Protein AF-A0A6J4UBL8-F1 (afdb_monomer_lite)

Radius of gyration: 23.87 Å; chains: 1; bounding box: 77×60×51 Å

pLDDT: mean 87.01, std 15.1, range [34.09, 98.81]

Structure (mmCIF, N/CA/C/O backbone):
data_AF-A0A6J4UBL8-F1
#
_entry.id   AF-A0A6J4UBL8-F1
#
loop_
_atom_site.group_PDB
_atom_site.id
_atom_site.type_symbol
_atom_site.label_atom_id
_atom_site.label_alt_id
_atom_site.label_comp_id
_atom_site.label_asym_id
_atom_site.label_entity_id
_atom_site.label_seq_id
_atom_site.pdbx_PDB_ins_code
_atom_site.Cartn_x
_atom_site.Cartn_y
_atom_site.Cartn_z
_atom_site.occupancy
_atom_site.B_iso_or_equiv
_atom_site.auth_seq_id
_atom_site.auth_comp_id
_atom_site.auth_asym_id
_atom_site.auth_atom_id
_atom_site.pdbx_PDB_model_num
ATOM 1 N N . GLU A 1 1 ? -28.904 -8.784 8.356 1.00 83.81 1 GLU A N 1
ATOM 2 C CA . GLU A 1 1 ? -29.432 -9.622 7.266 1.00 83.81 1 GLU A CA 1
ATOM 3 C C . GLU A 1 1 ? -28.315 -9.991 6.304 1.00 83.81 1 GLU A C 1
ATOM 5 O O . GLU A 1 1 ? -27.417 -9.179 6.103 1.00 83.81 1 GLU A O 1
ATOM 10 N N . ILE A 1 2 ? -28.336 -11.208 5.768 1.00 88.50 2 ILE A N 1
ATOM 11 C CA . ILE A 1 2 ? -27.451 -11.651 4.681 1.00 88.50 2 ILE A CA 1
ATOM 12 C C . ILE A 1 2 ? -28.348 -11.929 3.475 1.00 88.50 2 ILE A C 1
ATOM 14 O O . ILE A 1 2 ? -29.378 -12.565 3.640 1.00 88.50 2 ILE A O 1
ATOM 18 N N . VAL A 1 3 ? -27.981 -11.473 2.281 1.00 88.94 3 VAL A N 1
ATOM 19 C CA . VAL A 1 3 ? -28.634 -11.899 1.035 1.00 88.94 3 VAL A CA 1
ATOM 20 C C . VAL A 1 3 ? -27.604 -12.713 0.266 1.00 88.94 3 VAL A C 1
ATOM 22 O O . VAL A 1 3 ? -26.527 -12.200 -0.036 1.00 88.94 3 VAL A O 1
ATOM 25 N N . LEU A 1 4 ? -27.892 -13.992 0.041 1.00 88.56 4 LEU A N 1
ATOM 26 C CA . LEU A 1 4 ? -26.975 -14.933 -0.590 1.00 88.56 4 LEU A CA 1
ATOM 27 C C . LEU A 1 4 ? -27.430 -15.179 -2.025 1.00 88.56 4 LEU A C 1
ATOM 29 O O . LEU A 1 4 ? -28.505 -15.736 -2.233 1.00 88.56 4 LEU A O 1
ATOM 33 N N . LEU A 1 5 ? -26.611 -14.765 -2.991 1.00 86.19 5 LEU A N 1
ATOM 34 C CA . LEU A 1 5 ? -26.835 -15.115 -4.390 1.00 86.19 5 LEU A CA 1
ATOM 35 C C . LEU A 1 5 ? -26.547 -16.596 -4.612 1.00 86.19 5 LEU A C 1
ATOM 37 O O . LEU A 1 5 ? -25.693 -17.170 -3.929 1.00 86.19 5 LEU A O 1
ATOM 41 N N . ASP A 1 6 ? -27.217 -17.171 -5.604 1.00 79.00 6 ASP A N 1
ATOM 42 C CA . ASP A 1 6 ? -26.878 -18.503 -6.067 1.00 79.00 6 ASP A CA 1
ATOM 43 C C . ASP A 1 6 ? -25.414 -18.607 -6.500 1.00 79.00 6 ASP A C 1
ATOM 45 O O . ASP A 1 6 ? -24.819 -17.654 -7.010 1.00 79.00 6 ASP A O 1
ATOM 49 N N . ILE A 1 7 ? -24.832 -19.777 -6.249 1.00 71.00 7 ILE A N 1
ATOM 50 C CA . ILE A 1 7 ? -23.513 -20.162 -6.750 1.00 71.00 7 ILE A CA 1
ATOM 51 C C . ILE A 1 7 ? -23.728 -20.628 -8.195 1.00 71.00 7 ILE A C 1
ATOM 53 O O . ILE A 1 7 ? -24.663 -21.385 -8.448 1.00 71.00 7 ILE A O 1
ATOM 57 N N . TYR A 1 8 ? -22.906 -20.160 -9.138 1.00 64.44 8 TYR A N 1
ATOM 58 C CA . TYR A 1 8 ? -23.053 -20.413 -10.584 1.00 64.44 8 TYR A CA 1
ATOM 59 C C . TYR A 1 8 ? -24.325 -19.848 -11.267 1.00 64.44 8 TYR A C 1
ATOM 61 O O . TYR A 1 8 ? -24.887 -20.502 -12.152 1.00 64.44 8 TYR A O 1
ATOM 69 N N . PRO A 1 9 ? -24.791 -18.620 -10.963 1.00 51.62 9 PRO A N 1
ATOM 70 C CA . PRO A 1 9 ? -26.067 -18.105 -11.478 1.00 51.62 9 PRO A CA 1
ATOM 71 C C . PRO A 1 9 ? -26.067 -17.879 -13.005 1.00 51.62 9 PRO A C 1
ATOM 73 O O . PRO A 1 9 ? -27.120 -17.674 -13.606 1.00 51.62 9 PRO A O 1
ATOM 76 N N . SER A 1 10 ? -24.894 -17.944 -13.641 1.00 48.78 10 SER A N 1
ATOM 77 C CA . SER A 1 10 ? -24.683 -17.762 -15.082 1.00 48.78 10 SER A CA 1
ATOM 78 C C . SER A 1 10 ? -24.592 -19.077 -15.877 1.00 48.78 10 SER A C 1
ATOM 80 O O . SER A 1 10 ? -24.217 -19.050 -17.048 1.00 48.78 10 SER A O 1
ATOM 82 N N . GLY A 1 11 ? -24.940 -20.225 -15.276 1.00 51.88 11 GLY A N 1
ATOM 83 C CA . GLY A 1 11 ? -25.004 -21.519 -15.974 1.00 51.88 11 GLY A CA 1
ATOM 84 C C . GLY A 1 11 ? -23.678 -22.281 -16.053 1.00 51.88 11 GLY A C 1
ATOM 85 O O . GLY A 1 11 ? -23.488 -23.111 -16.942 1.00 51.88 11 GLY A O 1
ATOM 86 N N . GLU A 1 12 ? -22.749 -21.999 -15.143 1.00 61.75 12 GLU A N 1
ATOM 87 C CA . GLU A 1 12 ? -21.513 -22.768 -15.009 1.00 61.75 12 GLU A CA 1
ATOM 88 C C . GLU A 1 12 ? -21.809 -24.177 -14.479 1.00 61.75 12 GLU A C 1
ATOM 90 O O . GLU A 1 12 ? -22.743 -24.383 -13.704 1.00 61.75 12 GLU A O 1
ATOM 95 N N . GLN A 1 13 ? -21.032 -25.171 -14.920 1.00 56.75 13 GLN A N 1
ATOM 96 C CA . GLN A 1 13 ? -21.203 -26.537 -14.432 1.00 56.75 13 GLN A CA 1
ATOM 97 C C . GLN A 1 13 ? -20.768 -26.632 -12.969 1.00 56.75 13 GLN A C 1
ATOM 99 O O . GLN A 1 13 ? -19.617 -26.338 -12.638 1.00 56.75 13 GLN A O 1
ATOM 104 N N . ASP A 1 14 ? -21.680 -27.101 -12.117 1.00 62.41 14 ASP A N 1
ATOM 105 C CA . ASP A 1 14 ? -21.366 -27.476 -10.743 1.00 62.41 14 ASP A CA 1
ATOM 106 C C . ASP A 1 14 ? -20.345 -28.623 -10.752 1.00 62.41 14 ASP A C 1
ATOM 108 O O . ASP A 1 14 ? -20.642 -29.763 -11.113 1.00 62.41 14 ASP A O 1
ATOM 112 N N . THR A 1 15 ? -19.111 -28.291 -10.390 1.00 61.84 15 THR A N 1
ATOM 113 C CA . THR A 1 15 ? -17.983 -29.231 -10.327 1.00 61.84 15 THR A CA 1
ATOM 114 C C . THR A 1 15 ? -17.666 -29.665 -8.899 1.00 61.84 15 THR A C 1
ATOM 116 O O . THR A 1 15 ? -16.840 -30.555 -8.703 1.00 61.84 15 THR A O 1
ATOM 119 N N . LEU A 1 16 ? -18.309 -29.054 -7.898 1.00 67.69 16 LEU A N 1
ATOM 120 C CA . LEU A 1 16 ? -17.988 -29.238 -6.481 1.00 67.69 16 LEU A CA 1
ATOM 121 C C . LEU A 1 16 ? -19.146 -29.845 -5.676 1.00 67.69 16 LEU A C 1
ATOM 123 O O . LEU A 1 16 ? -18.924 -30.267 -4.541 1.00 67.69 16 LEU A O 1
ATOM 127 N N . GLY A 1 17 ? -20.352 -29.918 -6.245 1.00 71.00 17 GLY A N 1
ATOM 128 C CA . GLY A 1 17 ? -21.556 -30.408 -5.577 1.00 71.00 17 GLY A CA 1
ATOM 129 C C . GLY A 1 17 ? -22.022 -29.488 -4.449 1.00 71.00 17 GLY A C 1
ATOM 130 O O . GLY A 1 17 ? -22.606 -29.972 -3.481 1.00 71.00 17 GLY A O 1
ATOM 131 N N . ILE A 1 18 ? -21.685 -28.193 -4.509 1.00 72.38 18 ILE A N 1
ATOM 132 C CA . ILE A 1 18 ? -22.008 -27.214 -3.463 1.00 72.38 18 ILE A CA 1
ATOM 133 C C . ILE A 1 18 ? -23.059 -26.255 -4.003 1.00 72.38 18 ILE A C 1
ATOM 135 O O . ILE A 1 18 ? -22.807 -25.513 -4.949 1.00 72.38 18 ILE A O 1
ATOM 139 N N . SER A 1 19 ? -24.208 -26.214 -3.336 1.00 77.38 19 SER A N 1
ATOM 140 C CA . SER A 1 19 ? -25.299 -25.294 -3.638 1.00 77.38 19 SER A CA 1
ATOM 141 C C . SER A 1 19 ? -25.379 -24.130 -2.646 1.00 77.38 19 SER A C 1
ATOM 143 O O . SER A 1 19 ? -24.869 -24.172 -1.520 1.00 77.38 19 SER A O 1
ATOM 145 N N . SER A 1 20 ? -26.115 -23.090 -3.025 1.00 76.69 20 SER A N 1
ATOM 146 C CA . SER A 1 20 ? -26.513 -21.990 -2.140 1.00 76.69 20 SER A CA 1
ATOM 147 C C . SER A 1 20 ? -27.249 -22.510 -0.898 1.00 76.69 20 SER A C 1
ATOM 149 O O . SER A 1 20 ? -27.071 -21.977 0.197 1.00 76.69 20 SER A O 1
ATOM 151 N N . ALA A 1 21 ? -28.025 -23.592 -1.035 1.00 78.19 21 ALA A N 1
ATOM 152 C CA . ALA A 1 21 ? -28.734 -24.231 0.072 1.00 78.19 21 ALA A CA 1
ATOM 153 C C . ALA A 1 21 ? -27.772 -24.852 1.101 1.00 78.19 21 ALA A C 1
ATOM 155 O O . ALA A 1 21 ? -27.996 -24.722 2.309 1.00 78.19 21 ALA A O 1
ATOM 156 N N . ASP A 1 22 ? -26.659 -25.436 0.650 1.00 81.88 22 ASP A N 1
ATOM 157 C CA . ASP A 1 22 ? -25.620 -25.962 1.540 1.00 81.88 22 ASP A CA 1
ATOM 158 C C . ASP A 1 22 ? -24.973 -24.844 2.361 1.00 81.88 22 ASP A C 1
ATOM 160 O O . ASP A 1 22 ? -24.757 -25.001 3.566 1.00 81.88 22 ASP A O 1
ATOM 164 N N . ILE A 1 23 ? -24.714 -23.686 1.744 1.00 82.75 23 ILE A N 1
ATOM 165 C CA . ILE A 1 23 ? -24.201 -22.507 2.453 1.00 82.75 23 ILE A CA 1
ATOM 166 C C . ILE A 1 23 ? -25.235 -21.993 3.459 1.00 82.75 23 ILE A C 1
ATOM 168 O O . ILE A 1 23 ? -24.891 -21.786 4.625 1.00 82.75 23 ILE A O 1
ATOM 172 N N . LEU A 1 24 ? -26.496 -21.828 3.044 1.00 84.00 24 LEU A N 1
ATOM 173 C CA . LEU A 1 24 ? -27.578 -21.352 3.914 1.00 84.00 24 LEU A CA 1
ATOM 174 C C . LEU A 1 24 ? -27.739 -22.237 5.152 1.00 84.00 24 LEU A C 1
ATOM 176 O O . LEU A 1 24 ? -27.851 -21.711 6.257 1.00 84.00 24 LEU A O 1
ATOM 180 N N . SER A 1 25 ? -27.655 -23.562 4.990 1.00 83.25 25 SER A N 1
ATOM 181 C CA . SER A 1 25 ? -27.762 -24.521 6.099 1.00 83.25 25 SER A CA 1
ATOM 182 C C . SER A 1 25 ? -26.665 -24.365 7.165 1.00 83.25 25 SER A C 1
ATOM 184 O O . SER A 1 25 ? -26.845 -24.764 8.315 1.00 83.25 25 SER A O 1
ATOM 186 N N . ARG A 1 26 ? -25.522 -23.767 6.801 1.00 86.25 26 ARG A N 1
ATOM 187 C CA . ARG A 1 26 ? -24.350 -23.586 7.673 1.00 86.25 26 ARG A CA 1
ATOM 188 C C . ARG A 1 26 ? -24.247 -22.179 8.260 1.00 86.25 26 ARG A C 1
ATOM 190 O O . ARG A 1 26 ? -23.431 -21.948 9.159 1.00 86.25 26 ARG A O 1
ATOM 197 N N . LEU A 1 27 ? -25.041 -21.225 7.775 1.00 83.56 27 LEU A N 1
ATOM 198 C CA . LEU A 1 27 ? -25.035 -19.861 8.289 1.00 83.56 27 LEU A CA 1
ATOM 199 C C . LEU A 1 27 ? -25.722 -19.799 9.657 1.00 83.56 27 LEU A C 1
ATOM 201 O O . LEU A 1 27 ? -26.857 -20.214 9.844 1.00 83.56 27 LEU A O 1
ATOM 205 N N . ARG A 1 28 ? -25.034 -19.201 10.635 1.00 82.56 28 ARG A N 1
ATOM 206 C CA . ARG A 1 28 ? -25.578 -18.977 11.988 1.00 82.56 28 ARG A CA 1
ATOM 207 C C . ARG A 1 28 ? -26.529 -17.779 12.078 1.00 82.56 28 ARG A C 1
ATOM 209 O O . ARG A 1 28 ? -27.069 -17.511 13.147 1.00 82.56 28 ARG A O 1
ATOM 216 N N . LYS A 1 29 ? -26.662 -17.002 11.002 1.00 82.69 29 LYS A N 1
ATOM 217 C CA . LYS A 1 29 ? -27.495 -15.797 10.932 1.00 82.69 29 LYS A CA 1
ATOM 218 C C . LYS A 1 29 ? -28.568 -15.974 9.858 1.00 82.69 29 LYS A C 1
ATOM 220 O O . LYS A 1 29 ? -28.274 -16.634 8.864 1.00 82.69 29 LYS A O 1
ATOM 225 N N . PRO A 1 30 ? -29.746 -15.341 10.018 1.00 80.94 30 PRO A N 1
ATOM 226 C CA . PRO A 1 30 ? -30.765 -15.307 8.978 1.00 80.94 30 PRO A CA 1
ATOM 227 C C . PRO A 1 30 ? -30.181 -14.798 7.660 1.00 80.94 30 PRO A C 1
ATOM 229 O O . PRO A 1 30 ? -29.466 -13.785 7.631 1.00 80.94 30 PRO A O 1
ATOM 232 N N . ALA A 1 31 ? -30.468 -15.534 6.594 1.00 88.56 31 ALA A N 1
ATOM 233 C CA . ALA A 1 31 ? -30.024 -15.233 5.250 1.00 88.56 31 ALA A CA 1
ATOM 234 C C . ALA A 1 31 ? -31.175 -15.446 4.264 1.00 88.56 31 ALA A C 1
ATOM 236 O O . ALA A 1 31 ? -31.977 -16.364 4.430 1.00 88.56 31 ALA A O 1
ATOM 237 N N . HIS A 1 32 ? -31.241 -14.592 3.249 1.00 89.12 32 HIS A N 1
ATOM 238 C CA . HIS A 1 32 ? -32.258 -14.609 2.206 1.00 89.12 32 HIS A CA 1
ATOM 239 C C . HIS A 1 32 ? -31.621 -15.139 0.917 1.00 89.12 32 HIS A C 1
ATOM 241 O O . HIS A 1 32 ? -30.651 -14.528 0.457 1.00 89.12 32 HIS A O 1
ATOM 247 N N . PRO A 1 33 ? -32.097 -16.257 0.345 1.00 89.56 33 PRO A N 1
ATOM 248 C CA . PRO A 1 33 ? -31.633 -16.720 -0.959 1.00 89.56 33 PRO A CA 1
ATOM 249 C C . PRO A 1 33 ? -32.054 -15.736 -2.052 1.00 89.56 33 PRO A C 1
ATOM 251 O O . PRO A 1 33 ? -33.153 -15.190 -1.996 1.00 89.56 33 PRO A O 1
ATOM 254 N N . ALA A 1 34 ? -31.201 -15.542 -3.049 1.00 88.62 34 ALA A N 1
ATOM 255 C CA . ALA A 1 34 ? -31.482 -14.736 -4.226 1.00 88.62 34 ALA A CA 1
ATOM 256 C C . ALA A 1 34 ? -30.974 -15.454 -5.477 1.00 88.62 34 ALA A C 1
ATOM 258 O O . ALA A 1 34 ? -29.812 -15.849 -5.536 1.00 88.62 34 ALA A O 1
ATOM 259 N N . SER A 1 35 ? -31.803 -15.558 -6.513 1.00 86.44 35 SER A N 1
ATOM 260 C CA . SER A 1 35 ? -31.434 -16.303 -7.729 1.00 86.44 35 SER A CA 1
ATOM 261 C C . SER A 1 35 ? -30.417 -15.582 -8.626 1.00 86.44 35 SER A C 1
ATOM 263 O O . SER A 1 35 ? -29.951 -16.128 -9.620 1.00 86.44 35 SER A O 1
ATOM 265 N N . GLY A 1 36 ? -30.104 -14.318 -8.327 1.00 86.38 36 GLY A N 1
ATOM 266 C CA . GLY A 1 36 ? -29.185 -13.494 -9.108 1.00 86.38 36 GLY A CA 1
ATOM 267 C C . GLY A 1 36 ? -29.138 -12.037 -8.634 1.00 86.38 36 GLY A C 1
ATOM 268 O O . GLY A 1 36 ? -29.832 -11.676 -7.677 1.00 86.38 36 GLY A O 1
ATOM 269 N N . PRO A 1 37 ? -28.335 -11.177 -9.289 1.00 88.19 37 PRO A N 1
ATOM 270 C CA . PRO A 1 37 ? -28.123 -9.788 -8.873 1.00 88.19 37 PRO A CA 1
ATOM 271 C C . PRO A 1 37 ? -29.400 -8.941 -8.795 1.00 88.19 37 PRO A C 1
ATOM 273 O O . PRO A 1 37 ? -29.570 -8.164 -7.855 1.00 88.19 37 PRO A O 1
ATOM 276 N N . GLU A 1 38 ? -30.315 -9.086 -9.756 1.00 90.56 38 GLU A N 1
ATOM 277 C CA . GLU A 1 38 ? -31.590 -8.361 -9.795 1.00 90.56 38 GLU A CA 1
ATOM 278 C C . GLU A 1 38 ? -32.501 -8.760 -8.633 1.00 90.56 38 GLU A C 1
ATOM 280 O O . GLU A 1 38 ? -33.135 -7.905 -8.010 1.00 90.56 38 GLU A O 1
ATOM 285 N N . ASP A 1 39 ? -32.548 -10.053 -8.317 1.00 91.38 39 ASP A N 1
ATOM 286 C CA . ASP A 1 39 ? -33.371 -10.560 -7.227 1.00 91.38 39 ASP A CA 1
ATOM 287 C C . ASP A 1 39 ? -32.792 -10.184 -5.863 1.00 91.38 39 ASP A C 1
ATOM 289 O O . ASP A 1 39 ? -33.497 -9.671 -4.992 1.00 91.38 39 ASP A O 1
ATOM 293 N N . ALA A 1 40 ? -31.469 -10.289 -5.729 1.00 91.00 40 ALA A N 1
ATOM 294 C CA . ALA A 1 40 ? -30.750 -9.840 -4.550 1.00 91.00 40 ALA A CA 1
ATOM 295 C C . ALA A 1 40 ? -30.967 -8.347 -4.291 1.00 91.00 40 ALA A C 1
ATOM 297 O O . ALA A 1 40 ? -31.159 -7.942 -3.143 1.00 91.00 40 ALA A O 1
ATOM 298 N N . ALA A 1 41 ? -30.982 -7.523 -5.343 1.00 91.88 41 ALA A N 1
ATOM 299 C CA . ALA A 1 41 ? -31.266 -6.099 -5.233 1.00 91.88 41 ALA A CA 1
ATOM 300 C C . ALA A 1 41 ? -32.696 -5.835 -4.735 1.00 91.88 41 ALA A C 1
ATOM 302 O O . ALA A 1 41 ? -32.874 -4.996 -3.852 1.00 91.88 41 ALA A O 1
ATOM 303 N N . ARG A 1 42 ? -33.705 -6.567 -5.229 1.00 93.25 42 ARG A N 1
ATOM 304 C CA . ARG A 1 42 ? -35.100 -6.441 -4.761 1.00 93.25 42 ARG A CA 1
ATOM 305 C C . ARG A 1 42 ? -35.267 -6.860 -3.305 1.00 93.25 42 ARG A C 1
ATOM 307 O O . ARG A 1 42 ? -35.845 -6.110 -2.521 1.00 93.25 42 ARG A O 1
ATOM 314 N N . ILE A 1 43 ? -34.722 -8.017 -2.933 1.00 92.69 43 ILE A N 1
ATOM 315 C CA . ILE A 1 43 ? -34.750 -8.504 -1.549 1.00 92.69 43 ILE A CA 1
ATOM 316 C C . ILE A 1 43 ? -34.068 -7.483 -0.641 1.00 92.69 43 ILE A C 1
ATOM 318 O O . ILE A 1 43 ? -34.653 -7.056 0.352 1.00 92.69 43 ILE A O 1
ATOM 322 N N . THR A 1 44 ? -32.878 -7.011 -1.025 1.00 92.44 44 THR A N 1
ATOM 323 C CA . THR A 1 44 ? -32.132 -6.006 -0.257 1.00 92.44 44 THR A CA 1
ATOM 324 C C . THR A 1 44 ? -32.916 -4.697 -0.119 1.00 92.44 44 THR A C 1
ATOM 326 O O . THR A 1 44 ? -32.962 -4.127 0.970 1.00 92.44 44 THR A O 1
ATOM 329 N N . ALA A 1 45 ? -33.587 -4.235 -1.178 1.00 91.94 45 ALA A N 1
ATOM 330 C CA . ALA A 1 45 ? -34.422 -3.033 -1.138 1.00 91.94 45 ALA A CA 1
ATOM 331 C C . ALA A 1 45 ? -35.591 -3.157 -0.146 1.00 91.94 45 ALA A C 1
ATOM 333 O O . ALA A 1 45 ? -35.988 -2.161 0.450 1.00 91.94 45 ALA A O 1
ATOM 334 N N . SER A 1 46 ? -36.117 -4.369 0.060 1.00 91.88 46 SER A N 1
ATOM 335 C CA . SER A 1 46 ? -37.219 -4.615 1.000 1.00 91.88 46 SER A CA 1
ATOM 336 C C . SER A 1 46 ? -36.802 -4.611 2.477 1.00 91.88 46 SER A C 1
ATOM 338 O O . SER A 1 46 ? -37.649 -4.436 3.352 1.00 91.88 46 SER A O 1
ATOM 340 N N . ILE A 1 47 ? -35.508 -4.790 2.765 1.00 91.38 47 ILE A N 1
ATOM 341 C CA . ILE A 1 47 ? -34.977 -4.909 4.133 1.00 91.38 47 ILE A CA 1
ATOM 342 C C . ILE A 1 47 ? -34.159 -3.691 4.577 1.00 91.38 47 ILE A C 1
ATOM 344 O O . ILE A 1 47 ? -34.089 -3.420 5.776 1.00 91.38 47 ILE A O 1
ATOM 348 N N . VAL A 1 48 ? -33.532 -2.972 3.638 1.00 90.44 48 VAL A N 1
ATOM 349 C CA . VAL A 1 48 ? -32.631 -1.848 3.930 1.00 90.44 48 VAL A CA 1
ATOM 350 C C . VAL A 1 48 ? -33.405 -0.616 4.403 1.00 90.44 48 VAL A C 1
ATOM 352 O O . VAL A 1 48 ? -34.458 -0.273 3.867 1.00 90.44 48 VAL A O 1
ATOM 355 N N . ARG A 1 49 ? -32.875 0.082 5.408 1.00 87.38 49 ARG A N 1
ATOM 356 C CA . ARG A 1 49 ? -33.461 1.298 5.988 1.00 87.38 49 ARG A CA 1
ATOM 357 C C . ARG A 1 49 ? -32.532 2.503 5.814 1.00 87.38 49 ARG A C 1
ATOM 359 O O . ARG A 1 49 ? -31.323 2.336 5.633 1.00 87.38 49 ARG A O 1
ATOM 366 N N . PRO A 1 50 ? -33.054 3.743 5.892 1.00 82.75 50 PRO A N 1
ATOM 367 C CA . PRO A 1 50 ? -32.208 4.932 5.903 1.00 82.75 50 PRO A CA 1
ATOM 368 C C . PRO A 1 50 ? -31.142 4.858 7.006 1.00 82.75 50 PRO A C 1
ATOM 370 O O . PRO A 1 50 ? -31.468 4.700 8.179 1.00 82.75 50 PRO A O 1
ATOM 373 N N . GLY A 1 51 ? -29.872 5.000 6.618 1.00 78.00 51 GLY A N 1
ATOM 374 C CA . GLY A 1 51 ? -28.720 4.907 7.523 1.00 78.00 51 GLY A CA 1
ATOM 375 C C . GLY A 1 51 ? -27.996 3.558 7.503 1.00 78.00 51 GLY A C 1
ATOM 376 O O . GLY A 1 51 ? -26.864 3.492 7.981 1.00 78.00 51 GLY A O 1
ATOM 377 N N . ASP A 1 52 ? -28.587 2.522 6.905 1.00 84.31 52 ASP A N 1
ATOM 378 C CA . ASP A 1 52 ? -27.930 1.225 6.752 1.00 84.31 52 ASP A CA 1
ATOM 379 C C . ASP A 1 52 ? -26.790 1.281 5.725 1.00 84.31 52 ASP A C 1
ATOM 381 O O . ASP A 1 52 ? -26.825 2.024 4.738 1.00 84.31 52 ASP A O 1
ATOM 385 N N . VAL A 1 53 ? -25.780 0.436 5.939 1.00 81.19 53 VAL A N 1
ATOM 386 C CA . VAL A 1 53 ? -24.694 0.194 4.986 1.00 81.19 53 VAL A CA 1
ATOM 387 C C . VAL A 1 53 ? -24.904 -1.173 4.349 1.00 81.19 53 VAL A C 1
ATOM 389 O O . VAL A 1 53 ? -24.895 -2.194 5.034 1.00 81.19 53 VAL A O 1
ATOM 392 N N . VAL A 1 54 ? -25.051 -1.196 3.025 1.00 84.94 54 VAL A N 1
ATOM 393 C CA . VAL A 1 54 ? -25.113 -2.436 2.245 1.00 84.94 54 VAL A CA 1
ATOM 394 C C . VAL A 1 54 ? -23.731 -2.737 1.684 1.00 84.94 54 VAL A C 1
ATOM 396 O O . VAL A 1 54 ? -23.138 -1.909 0.993 1.00 84.94 54 VAL A O 1
ATOM 399 N N . LEU A 1 55 ? -23.229 -3.938 1.969 1.00 82.88 55 LEU A N 1
ATOM 400 C CA . LEU A 1 55 ? -21.957 -4.435 1.461 1.00 82.88 55 LEU A CA 1
ATOM 401 C C . LEU A 1 55 ? -22.206 -5.657 0.575 1.00 82.88 55 LEU A C 1
ATOM 403 O O . LEU A 1 55 ? -22.697 -6.679 1.047 1.00 82.88 55 LEU A O 1
ATOM 407 N N . THR A 1 56 ? -21.836 -5.561 -0.699 1.00 82.19 56 THR A N 1
ATOM 408 C CA . THR A 1 56 ? -21.845 -6.688 -1.638 1.00 82.19 56 THR A 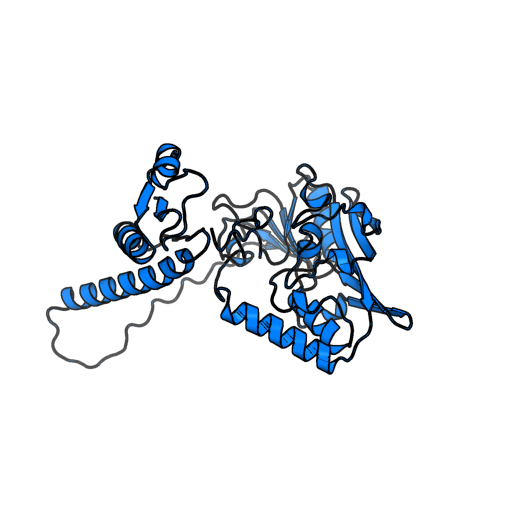CA 1
ATOM 409 C C . THR A 1 56 ? -20.447 -7.300 -1.684 1.00 82.19 56 THR A C 1
ATOM 411 O O . THR A 1 56 ? -19.500 -6.631 -2.100 1.00 82.19 56 THR A O 1
ATOM 414 N N . LEU A 1 57 ? -20.305 -8.551 -1.242 1.00 79.00 57 LEU A N 1
ATOM 415 C CA . LEU A 1 57 ? -19.043 -9.297 -1.248 1.00 79.00 57 LEU A CA 1
ATOM 416 C C . LEU A 1 57 ? -19.199 -10.543 -2.111 1.00 79.00 57 LEU A C 1
ATOM 418 O O . LEU A 1 57 ? -20.158 -11.287 -1.928 1.00 79.00 57 LEU A O 1
ATOM 422 N N . GLY A 1 58 ? -18.255 -10.785 -3.013 1.00 73.81 58 GLY A N 1
ATOM 423 C CA . GLY A 1 58 ? -18.283 -11.968 -3.863 1.00 73.81 58 GLY A CA 1
ATOM 424 C C . GLY A 1 58 ? -17.429 -11.825 -5.118 1.00 73.81 58 GLY A C 1
ATOM 425 O O . GLY A 1 58 ? -16.700 -10.845 -5.283 1.00 73.81 58 GLY A O 1
ATOM 426 N N . ALA A 1 59 ? -17.561 -12.812 -5.993 1.00 66.25 59 ALA A N 1
ATOM 427 C CA . ALA A 1 59 ? -17.002 -12.853 -7.336 1.00 66.25 59 ALA A CA 1
ATOM 428 C C . ALA A 1 59 ? -18.093 -12.649 -8.404 1.00 66.25 59 ALA A C 1
ATOM 430 O O . ALA A 1 59 ? -19.286 -12.701 -8.100 1.00 66.25 59 ALA A O 1
ATOM 431 N N . GLY A 1 60 ? -17.676 -12.359 -9.639 1.00 72.56 60 GLY A N 1
ATOM 432 C CA . GLY A 1 60 ? -18.572 -12.221 -10.787 1.00 72.56 60 GLY A CA 1
ATOM 433 C C . GLY A 1 60 ? -19.590 -11.074 -10.698 1.00 72.56 60 GLY A C 1
ATOM 434 O O . GLY A 1 60 ? -19.292 -9.940 -10.293 1.00 72.56 60 GLY A O 1
ATOM 435 N N . ASP A 1 61 ? -20.819 -11.387 -11.104 1.00 73.88 61 ASP A N 1
ATOM 436 C CA . ASP A 1 61 ? -21.906 -10.431 -11.336 1.00 73.88 61 ASP A CA 1
ATOM 437 C C . ASP A 1 61 ? -22.501 -9.812 -10.062 1.00 73.88 61 ASP A C 1
ATOM 439 O O . ASP A 1 61 ? -23.281 -8.860 -10.142 1.00 73.88 61 ASP A O 1
ATOM 443 N N . ILE A 1 62 ? -22.077 -10.254 -8.873 1.00 76.62 62 ILE A N 1
ATOM 444 C CA . ILE A 1 62 ? -22.453 -9.649 -7.582 1.00 76.62 62 ILE A CA 1
ATOM 445 C C . ILE A 1 62 ? -22.182 -8.136 -7.533 1.00 76.62 62 ILE A C 1
ATOM 447 O O . ILE A 1 62 ? -22.858 -7.387 -6.825 1.00 76.62 62 ILE A O 1
ATOM 451 N N . THR A 1 63 ? -21.204 -7.663 -8.312 1.00 73.69 63 THR A N 1
ATOM 452 C CA . THR A 1 63 ? -20.862 -6.239 -8.432 1.00 73.69 63 THR A CA 1
ATOM 453 C C . THR A 1 63 ? -22.000 -5.403 -9.031 1.00 73.69 63 THR A C 1
ATOM 455 O O . THR A 1 63 ? -22.100 -4.208 -8.742 1.00 73.69 63 THR A O 1
ATOM 458 N N . ARG A 1 64 ? -22.902 -6.020 -9.810 1.00 82.69 64 ARG A N 1
ATOM 459 C CA . ARG A 1 64 ? -24.069 -5.369 -10.427 1.00 82.69 64 ARG A CA 1
ATOM 460 C C . ARG A 1 64 ? -25.184 -5.088 -9.416 1.00 82.69 64 ARG A C 1
ATOM 462 O O . ARG A 1 64 ? -25.904 -4.100 -9.573 1.00 82.69 64 ARG A O 1
ATOM 469 N N . THR A 1 65 ? -25.292 -5.890 -8.351 1.00 85.88 65 THR A N 1
ATOM 470 C CA . THR A 1 65 ? -26.353 -5.795 -7.330 1.00 85.88 65 THR A CA 1
ATOM 471 C C . THR A 1 65 ? -26.455 -4.395 -6.725 1.00 85.88 65 THR A C 1
ATOM 473 O O . THR A 1 65 ? -27.554 -3.871 -6.561 1.00 85.88 65 THR A O 1
ATOM 476 N N . GLY A 1 66 ? -25.323 -3.739 -6.446 1.00 84.31 66 GLY A N 1
ATOM 477 C CA . GLY A 1 66 ? -25.319 -2.390 -5.870 1.00 84.31 66 GLY A CA 1
ATOM 478 C C . GLY A 1 66 ? -25.922 -1.324 -6.796 1.00 84.31 66 GLY A C 1
ATOM 479 O O . GLY A 1 66 ? -26.674 -0.461 -6.340 1.00 84.31 66 GLY A O 1
ATOM 480 N N . ALA A 1 67 ? -25.636 -1.392 -8.100 1.00 84.81 67 ALA A N 1
ATOM 481 C CA . ALA A 1 67 ? -26.183 -0.454 -9.084 1.00 84.81 67 ALA A CA 1
ATOM 482 C C . ALA A 1 67 ? -27.695 -0.657 -9.288 1.00 84.81 67 ALA A C 1
ATOM 484 O O . ALA A 1 67 ? -28.451 0.319 -9.366 1.00 84.81 67 ALA A O 1
ATOM 485 N N . LEU A 1 68 ? -28.131 -1.919 -9.316 1.00 90.62 68 LEU A N 1
ATOM 486 C CA . LEU A 1 68 ? -29.539 -2.306 -9.402 1.00 90.62 68 LEU A CA 1
ATOM 487 C C . LEU A 1 68 ? -30.313 -1.837 -8.163 1.00 90.62 68 LEU A C 1
ATOM 489 O O . LEU A 1 68 ? -31.318 -1.142 -8.296 1.00 90.62 68 LEU A O 1
ATOM 493 N N . LEU A 1 69 ? -29.786 -2.104 -6.963 1.00 91.19 69 LEU A N 1
ATOM 494 C CA . LEU A 1 69 ? -30.359 -1.640 -5.697 1.00 91.19 69 LEU A CA 1
ATOM 495 C C . LEU A 1 69 ? -30.492 -0.115 -5.666 1.00 91.19 69 LEU A C 1
ATOM 497 O O . LEU A 1 69 ? -31.541 0.413 -5.308 1.00 91.19 69 LEU A O 1
ATOM 501 N N . GLY A 1 70 ? -29.444 0.605 -6.074 1.00 86.56 70 GLY A N 1
ATOM 502 C CA . GLY A 1 70 ? -29.474 2.064 -6.122 1.00 86.56 70 GLY A CA 1
ATOM 503 C C . GLY A 1 70 ? -30.560 2.612 -7.051 1.00 86.56 70 GLY A C 1
ATOM 504 O O . GLY A 1 70 ? -31.116 3.669 -6.767 1.00 86.56 70 GLY A O 1
ATOM 505 N N . SER A 1 71 ? -30.871 1.911 -8.144 1.00 89.38 71 SER A N 1
ATOM 506 C CA . SER A 1 71 ? -31.942 2.301 -9.070 1.00 89.38 71 SER A CA 1
ATOM 507 C C . SER A 1 71 ? -33.319 2.040 -8.460 1.00 89.38 71 SER A C 1
ATOM 509 O O . SER A 1 71 ? -34.121 2.968 -8.388 1.00 89.38 71 SER A O 1
ATOM 511 N N . LEU A 1 72 ? -33.526 0.855 -7.874 1.00 90.94 72 LEU A N 1
ATOM 512 C CA . LEU A 1 72 ? -34.764 0.498 -7.170 1.00 90.94 72 LEU A CA 1
ATOM 513 C C . LEU A 1 72 ? -35.099 1.472 -6.031 1.00 90.94 72 LEU A C 1
ATOM 515 O O . LEU A 1 72 ? -36.236 1.922 -5.906 1.00 90.94 72 LEU A O 1
ATOM 519 N N . LEU A 1 73 ? -34.111 1.840 -5.208 1.00 87.00 73 LEU A N 1
ATOM 520 C CA . LEU A 1 73 ? -34.326 2.766 -4.090 1.00 87.00 73 LEU A CA 1
ATOM 521 C C . LEU A 1 73 ? -34.647 4.194 -4.560 1.00 87.00 73 LEU A C 1
ATOM 523 O O . LEU A 1 73 ? -35.410 4.896 -3.897 1.00 87.00 73 LEU A O 1
ATOM 527 N N . ARG A 1 74 ? -34.091 4.634 -5.699 1.00 85.31 74 ARG A N 1
ATOM 528 C CA . ARG A 1 74 ? -34.421 5.941 -6.291 1.00 85.31 74 ARG A CA 1
ATOM 529 C C . ARG A 1 74 ? -35.847 5.968 -6.834 1.00 85.31 74 ARG A C 1
ATOM 531 O O . ARG A 1 74 ? -36.565 6.916 -6.538 1.00 85.31 74 ARG A O 1
ATOM 538 N N . GLU A 1 75 ? -36.250 4.931 -7.563 1.00 82.94 75 GLU A N 1
ATOM 539 C CA . GLU A 1 75 ? -37.607 4.791 -8.114 1.00 82.94 75 GLU A CA 1
ATOM 540 C C . GLU A 1 75 ? -38.673 4.703 -7.010 1.00 82.94 75 GLU A C 1
ATOM 542 O O . GLU A 1 75 ? -39.739 5.315 -7.103 1.00 82.94 75 GLU A O 1
ATOM 547 N N . ALA A 1 76 ? -38.375 3.989 -5.920 1.00 75.81 76 ALA A N 1
ATOM 548 C CA . ALA A 1 76 ? -39.248 3.943 -4.751 1.00 75.81 76 ALA A CA 1
ATOM 549 C C . ALA A 1 76 ? -39.402 5.330 -4.101 1.00 75.81 76 ALA A C 1
ATOM 551 O O . ALA A 1 76 ? -40.516 5.734 -3.772 1.00 75.81 76 ALA A O 1
ATOM 552 N N . GLY A 1 77 ? -38.303 6.084 -3.974 1.00 70.50 77 GLY A N 1
ATOM 553 C CA . GLY A 1 77 ? -38.314 7.439 -3.421 1.00 70.50 77 GLY A CA 1
ATOM 554 C C . GLY A 1 77 ? -39.088 8.453 -4.273 1.00 70.50 77 GLY A C 1
ATOM 555 O O . GLY A 1 77 ? -39.806 9.284 -3.718 1.00 70.50 77 GLY A O 1
ATOM 556 N N . THR A 1 78 ? -39.002 8.378 -5.607 1.00 61.59 78 THR A N 1
ATOM 557 C CA . THR A 1 78 ? -39.776 9.250 -6.512 1.00 61.59 78 THR A CA 1
ATOM 558 C C . THR A 1 78 ? -41.271 8.947 -6.457 1.00 61.59 78 THR A C 1
ATOM 560 O O . THR A 1 78 ? -42.073 9.866 -6.316 1.00 61.59 78 THR A O 1
ATOM 563 N N . ASN A 1 79 ? -41.651 7.665 -6.447 1.00 59.91 79 ASN A N 1
ATOM 564 C CA . ASN A 1 79 ? -43.055 7.252 -6.339 1.00 59.91 79 ASN A CA 1
ATOM 565 C C . ASN A 1 79 ? -43.684 7.618 -4.984 1.00 59.91 79 ASN A C 1
ATOM 567 O O . ASN A 1 79 ? -44.896 7.810 -4.888 1.00 59.91 79 ASN A O 1
ATOM 571 N N . GLN A 1 80 ? -42.879 7.695 -3.922 1.00 57.47 80 GLN A N 1
ATOM 572 C CA . GLN A 1 80 ? -43.339 8.098 -2.595 1.00 57.47 80 GLN A CA 1
ATOM 573 C C . GLN A 1 80 ? -43.528 9.623 -2.504 1.00 57.47 80 GLN A C 1
ATOM 575 O O . GLN A 1 80 ? -44.532 10.077 -1.962 1.00 57.47 80 GLN A O 1
ATOM 580 N N . ALA A 1 81 ? -42.647 10.409 -3.135 1.00 52.72 81 ALA A N 1
ATOM 581 C CA . ALA A 1 81 ? -42.798 11.862 -3.246 1.00 52.72 81 ALA A CA 1
ATOM 582 C C . ALA A 1 81 ? -44.014 12.284 -4.099 1.00 52.72 81 ALA A C 1
ATOM 584 O O . ALA A 1 81 ? -44.672 13.271 -3.775 1.00 52.72 81 ALA A O 1
ATOM 585 N N . GLU A 1 82 ? -44.351 11.530 -5.152 1.00 51.66 82 GLU A N 1
ATOM 586 C CA . GLU A 1 82 ? -45.557 11.771 -5.961 1.00 51.66 82 GLU A CA 1
ATOM 587 C C . GLU A 1 82 ? -46.855 11.411 -5.219 1.00 51.66 82 GLU A C 1
ATOM 589 O O . GLU A 1 82 ? -47.869 12.089 -5.387 1.00 51.66 82 GLU A O 1
ATOM 594 N N . LYS A 1 83 ? -46.833 10.387 -4.354 1.00 51.06 83 LYS A N 1
ATOM 595 C CA . LYS A 1 83 ? -47.993 9.995 -3.532 1.00 51.06 83 LYS A CA 1
ATOM 596 C C . LYS A 1 83 ? -48.260 10.941 -2.360 1.00 51.06 83 LYS A C 1
ATOM 598 O O . LYS A 1 83 ? -49.424 11.178 -2.044 1.00 51.06 83 LYS A O 1
ATOM 603 N N . ASP A 1 84 ? -47.218 11.517 -1.765 1.00 52.00 84 ASP A N 1
ATOM 604 C CA . ASP A 1 84 ? -47.351 12.492 -0.672 1.00 52.00 84 ASP A CA 1
ATOM 605 C C . ASP A 1 84 ? -47.649 13.929 -1.174 1.00 52.00 84 ASP A C 1
ATOM 607 O O . ASP A 1 84 ? -47.921 14.829 -0.378 1.00 52.00 84 ASP A O 1
ATOM 611 N N . GLY A 1 85 ? -47.652 14.158 -2.495 1.00 45.12 85 GLY A N 1
ATOM 612 C CA . GLY A 1 85 ? -47.810 15.466 -3.154 1.00 45.12 85 GLY A CA 1
ATOM 613 C C . GLY A 1 85 ? -49.241 15.903 -3.508 1.00 45.12 85 GLY A C 1
ATOM 614 O O . GLY A 1 85 ? -49.428 16.749 -4.384 1.00 45.12 85 GLY A O 1
ATOM 615 N N . GLY A 1 86 ? -50.274 15.358 -2.863 1.00 45.56 86 GLY A N 1
ATOM 616 C CA . GLY A 1 86 ? -51.667 15.755 -3.094 1.00 45.56 86 GLY A CA 1
ATOM 617 C C . GLY A 1 86 ? -52.024 17.122 -2.485 1.00 45.56 86 GLY A C 1
ATOM 618 O O . GLY A 1 86 ? -52.321 17.196 -1.297 1.00 45.56 86 GLY A O 1
ATOM 619 N N . ARG A 1 87 ? -52.097 18.155 -3.343 1.00 47.41 87 ARG A N 1
ATOM 620 C CA . ARG A 1 87 ? -52.478 19.579 -3.131 1.00 47.41 87 ARG A CA 1
ATOM 621 C C . ARG A 1 87 ? -51.390 20.511 -2.591 1.00 47.41 87 ARG A C 1
ATOM 623 O O . ARG A 1 87 ? -51.267 20.653 -1.379 1.00 47.41 87 ARG A O 1
ATOM 630 N N . ARG A 1 88 ? -50.808 21.321 -3.490 1.00 38.56 88 ARG A N 1
ATOM 631 C CA . ARG A 1 88 ? -50.706 22.790 -3.337 1.00 38.56 88 ARG A CA 1
ATOM 632 C C . ARG A 1 88 ? -50.765 23.484 -4.700 1.00 38.56 88 ARG A C 1
ATOM 634 O O . ARG A 1 88 ? -50.081 23.076 -5.633 1.00 38.56 88 ARG A O 1
ATOM 641 N N . ASP A 1 89 ? -51.608 24.512 -4.767 1.00 37.41 89 ASP A N 1
ATOM 642 C CA . ASP A 1 89 ? -51.686 25.490 -5.851 1.00 37.41 89 ASP A CA 1
ATOM 643 C C . ASP A 1 89 ? -50.347 26.204 -6.064 1.00 37.41 89 ASP A C 1
ATOM 645 O O . ASP A 1 89 ? -49.525 26.324 -5.153 1.00 37.41 89 ASP A O 1
ATOM 649 N N . GLY A 1 90 ? -50.151 26.661 -7.298 1.00 43.66 90 GLY A N 1
ATOM 650 C CA . GLY A 1 90 ? -48.895 27.186 -7.801 1.00 43.66 90 GLY A CA 1
ATOM 651 C C . GLY A 1 90 ? -48.349 28.399 -7.054 1.00 43.66 90 GLY A C 1
ATOM 652 O O . GLY A 1 90 ? -48.997 29.433 -6.952 1.00 43.66 90 GLY A O 1
ATOM 653 N N . THR A 1 91 ? -47.075 28.297 -6.693 1.00 34.09 91 THR A N 1
ATOM 654 C CA . THR A 1 91 ? -46.077 29.352 -6.869 1.00 34.09 91 THR A CA 1
ATOM 655 C C . THR A 1 91 ? -44.754 28.678 -7.225 1.00 34.09 91 THR A C 1
ATOM 657 O O . THR A 1 91 ? -44.371 27.666 -6.639 1.00 34.09 91 THR A O 1
ATOM 660 N N . ALA A 1 92 ? -44.077 29.200 -8.245 1.00 47.03 92 ALA A N 1
ATOM 661 C CA . ALA A 1 92 ? -42.727 28.789 -8.588 1.00 47.03 92 ALA A CA 1
ATOM 662 C C . ALA A 1 92 ? -41.788 29.201 -7.448 1.00 47.03 92 ALA A C 1
ATOM 664 O O . ALA A 1 92 ? -41.627 30.397 -7.221 1.00 47.03 92 ALA A O 1
ATOM 665 N N . ASP A 1 93 ? -41.176 28.245 -6.744 1.00 37.69 93 ASP A N 1
ATOM 666 C CA . ASP A 1 93 ? -40.008 28.553 -5.923 1.00 37.69 93 ASP A CA 1
ATOM 667 C C . ASP A 1 93 ? -39.105 27.339 -5.643 1.00 37.69 93 ASP A C 1
ATOM 669 O O . ASP A 1 93 ? -39.566 26.218 -5.444 1.00 37.69 93 ASP A O 1
ATOM 673 N N . ALA A 1 94 ? -37.806 27.637 -5.679 1.00 40.25 94 ALA A N 1
ATOM 674 C CA . ALA A 1 94 ? -36.601 26.904 -5.289 1.00 40.25 94 ALA A CA 1
ATOM 675 C C . ALA A 1 94 ? -36.625 25.364 -5.125 1.00 40.25 94 ALA A C 1
ATOM 677 O O . ALA A 1 94 ? -37.291 24.792 -4.264 1.00 40.25 94 ALA A O 1
ATOM 678 N N . ALA A 1 95 ? -35.702 24.707 -5.843 1.00 35.38 95 ALA A N 1
ATOM 679 C CA . ALA A 1 95 ? -35.274 23.330 -5.590 1.00 35.38 95 ALA A CA 1
ATOM 680 C C . ALA A 1 95 ? -35.009 23.073 -4.085 1.00 35.38 95 ALA A C 1
ATOM 682 O O . ALA A 1 95 ? -34.443 23.949 -3.417 1.00 35.38 95 ALA A O 1
ATOM 683 N N . PRO A 1 96 ? -35.345 21.882 -3.543 1.00 38.62 96 PRO A N 1
ATOM 684 C CA . PRO A 1 96 ? -35.146 21.581 -2.130 1.00 38.62 96 PRO A CA 1
ATOM 685 C C . PRO A 1 96 ? -33.672 21.754 -1.766 1.00 38.62 96 PRO A C 1
ATOM 687 O O . PRO A 1 96 ? -32.802 21.022 -2.243 1.00 38.62 96 PRO A O 1
ATOM 690 N N . ARG A 1 97 ? -33.371 22.747 -0.923 1.00 45.44 97 ARG A N 1
ATOM 691 C CA . ARG A 1 97 ? -32.028 22.928 -0.374 1.00 45.44 97 ARG A CA 1
ATOM 692 C C . ARG A 1 97 ? -31.704 21.712 0.482 1.00 45.44 97 ARG A C 1
ATOM 694 O O . ARG A 1 97 ? -32.295 21.522 1.543 1.00 45.44 97 ARG A O 1
ATOM 701 N N . THR A 1 98 ? -30.756 20.904 0.015 1.00 38.44 98 THR A N 1
ATOM 702 C CA . THR A 1 98 ? -30.165 19.802 0.774 1.00 38.44 98 THR A CA 1
ATOM 703 C C . THR A 1 98 ? -29.799 20.311 2.170 1.00 38.44 98 THR A C 1
ATOM 705 O O . THR A 1 98 ? -29.110 21.335 2.263 1.00 38.44 98 THR A O 1
ATOM 708 N N . PRO A 1 99 ? -30.239 19.650 3.257 1.00 38.78 99 PRO A N 1
ATOM 709 C CA . PRO A 1 99 ? -29.892 20.092 4.597 1.00 38.78 99 PRO A CA 1
ATOM 710 C C . PRO A 1 99 ? -28.363 20.154 4.722 1.00 38.78 99 PRO A C 1
ATOM 712 O O . PRO A 1 99 ? -27.668 19.266 4.209 1.00 38.78 99 PRO A O 1
ATOM 715 N N . PRO A 1 100 ? -27.810 21.204 5.354 1.00 36.59 100 PRO A N 1
ATOM 716 C CA . PRO A 1 100 ? -26.372 21.335 5.507 1.00 36.59 100 PRO A CA 1
ATOM 717 C C . PRO A 1 100 ? -25.841 20.088 6.216 1.00 36.59 100 PRO A C 1
ATOM 719 O O . PRO A 1 100 ? -26.286 19.753 7.315 1.00 36.59 100 PRO A O 1
ATOM 722 N N . ARG A 1 101 ? -24.897 19.385 5.571 1.00 43.12 101 ARG A N 1
ATOM 723 C CA . ARG A 1 101 ? -24.198 18.250 6.187 1.00 43.12 101 ARG A CA 1
ATOM 724 C C . ARG A 1 101 ? -23.704 18.690 7.570 1.00 43.12 101 ARG A C 1
ATOM 726 O O . ARG A 1 101 ? -23.065 19.744 7.649 1.00 43.12 101 ARG A O 1
ATOM 733 N N . PRO A 1 102 ? -23.970 17.921 8.642 1.00 40.00 102 PRO A N 1
ATOM 734 C CA . PRO A 1 102 ? -23.506 18.285 9.971 1.00 40.00 102 PRO A CA 1
ATOM 735 C C . PRO A 1 102 ? -21.995 18.519 9.920 1.00 40.00 102 PRO A C 1
ATOM 737 O O . PRO A 1 102 ? -21.251 17.702 9.368 1.00 40.00 102 PRO A O 1
ATOM 740 N N . LYS A 1 103 ? -21.545 19.665 10.449 1.00 42.62 103 LYS A N 1
ATOM 741 C CA . LYS A 1 103 ? -20.120 19.996 10.548 1.00 42.62 103 LYS A CA 1
ATOM 742 C C . LYS A 1 103 ? -19.441 18.861 11.308 1.00 42.62 103 LYS A C 1
ATOM 744 O O . LYS A 1 103 ? -19.673 18.673 12.500 1.00 42.62 103 LYS A O 1
ATOM 749 N N . ARG A 1 104 ? -18.649 18.070 10.591 1.00 53.91 104 ARG A N 1
ATOM 750 C CA . ARG A 1 104 ? -17.933 16.918 11.128 1.00 53.91 104 ARG A CA 1
ATOM 751 C C . ARG A 1 104 ? -16.996 17.424 12.228 1.00 53.91 104 ARG A C 1
ATOM 753 O O . ARG A 1 104 ? -16.025 18.108 11.916 1.00 53.91 104 ARG A O 1
ATOM 760 N N . LYS A 1 105 ? -17.315 17.147 13.500 1.00 56.84 105 LYS A N 1
ATOM 761 C CA . LYS A 1 105 ? -16.425 17.464 14.629 1.00 56.84 105 LYS A CA 1
ATOM 762 C C . LYS A 1 105 ? -15.069 16.823 14.331 1.00 56.84 105 LYS A C 1
ATOM 764 O O . LYS A 1 105 ? -14.997 15.619 14.088 1.00 56.84 105 LYS A O 1
ATOM 769 N N . THR A 1 106 ? -14.020 17.634 14.260 1.00 67.56 106 THR A N 1
ATOM 770 C CA . THR A 1 106 ? -12.651 17.138 14.123 1.00 67.56 106 THR A CA 1
ATOM 771 C C . THR A 1 106 ? -12.329 16.311 15.358 1.00 67.56 106 THR A C 1
ATOM 773 O O . THR A 1 106 ? -12.555 16.775 16.475 1.00 67.56 106 THR A O 1
ATOM 776 N N . ALA A 1 107 ? -11.855 15.085 15.150 1.00 79.00 107 ALA A N 1
ATOM 777 C CA . ALA A 1 107 ? -11.431 14.210 16.232 1.00 79.00 107 ALA A CA 1
ATOM 778 C C . ALA A 1 107 ? -10.380 14.918 17.117 1.00 79.00 107 ALA A C 1
ATOM 780 O O . ALA A 1 107 ? -9.545 15.651 16.567 1.00 79.00 107 ALA A O 1
ATOM 781 N N . PRO A 1 108 ? -10.414 14.731 18.451 1.00 89.81 108 PRO A N 1
ATOM 782 C CA . PRO A 1 108 ? -9.372 15.238 19.338 1.00 89.81 108 PRO A CA 1
ATOM 783 C C . PRO A 1 108 ? -7.997 14.762 18.864 1.00 89.81 108 PRO A C 1
ATOM 785 O O . PRO A 1 108 ? -7.860 13.667 18.314 1.00 89.81 108 PRO A O 1
ATOM 788 N N . SER A 1 109 ? -6.982 15.612 18.998 1.00 93.38 109 SER A N 1
ATOM 789 C CA . SER A 1 109 ? -5.619 15.225 18.644 1.00 93.38 109 SER A CA 1
ATOM 790 C C . SER A 1 109 ? -4.578 16.024 19.407 1.00 93.38 109 SER A C 1
ATOM 792 O O . SER A 1 109 ? -4.756 17.220 19.643 1.00 93.38 109 SER A O 1
ATOM 794 N N . PHE A 1 110 ? -3.453 15.379 19.691 1.00 93.56 110 PHE A N 1
ATOM 795 C CA . PHE A 1 110 ? -2.296 15.958 20.367 1.00 93.56 110 PHE A CA 1
ATOM 796 C C . PHE A 1 110 ? -1.009 15.657 19.586 1.00 93.56 110 PHE A C 1
ATOM 798 O O . PHE A 1 110 ? -1.014 14.879 18.629 1.00 93.56 110 PHE A O 1
ATOM 805 N N . ALA A 1 111 ? 0.076 16.350 19.922 1.00 95.25 111 ALA A N 1
ATOM 806 C CA . ALA A 1 111 ? 1.390 16.095 19.339 1.00 95.25 111 ALA A CA 1
ATOM 807 C C . ALA A 1 111 ? 2.014 14.847 19.973 1.00 95.25 111 ALA A C 1
ATOM 809 O O . ALA A 1 111 ? 1.886 14.652 21.179 1.00 95.25 111 ALA A O 1
ATOM 810 N N . LEU A 1 112 ? 2.694 14.019 19.181 1.00 92.56 112 LEU A N 1
ATOM 811 C CA . LEU A 1 112 ? 3.405 12.858 19.706 1.00 92.56 112 LEU A CA 1
ATOM 812 C C . LEU A 1 112 ? 4.514 13.337 20.664 1.00 92.56 112 LEU A C 1
ATOM 814 O O . LEU A 1 112 ? 5.328 14.179 20.263 1.00 92.56 112 LEU A O 1
ATOM 818 N N . PRO A 1 113 ? 4.585 12.827 21.906 1.00 87.06 113 PRO A N 1
ATOM 819 C CA . PRO A 1 113 ? 5.684 13.143 22.811 1.00 87.06 113 PRO A CA 1
ATOM 820 C C . PRO A 1 113 ? 7.046 12.863 22.156 1.00 87.06 113 PRO A C 1
ATOM 822 O O . PRO A 1 113 ? 7.271 11.788 21.607 1.00 87.06 113 PRO A O 1
ATOM 825 N N . GLY A 1 114 ? 7.946 13.850 22.166 1.00 86.31 114 GLY A N 1
ATOM 826 C CA . GLY A 1 114 ? 9.273 13.744 21.542 1.00 86.31 114 GLY A CA 1
ATOM 827 C C . GLY A 1 114 ? 9.310 13.895 20.012 1.00 86.31 114 GLY A C 1
ATOM 828 O O . GLY A 1 114 ? 10.400 13.927 19.448 1.00 86.31 114 GLY A O 1
ATOM 829 N N . ALA A 1 115 ? 8.165 14.036 19.334 1.00 90.44 115 ALA A N 1
ATOM 830 C CA . ALA A 1 115 ? 8.093 14.269 17.889 1.00 90.44 115 ALA A CA 1
ATOM 831 C C . ALA A 1 115 ? 6.911 15.197 17.536 1.00 90.44 115 ALA A C 1
ATOM 833 O O . ALA A 1 115 ? 5.867 14.728 17.074 1.00 90.44 115 ALA A O 1
ATOM 834 N N . PRO A 1 116 ? 7.052 16.522 17.739 1.00 87.00 116 PRO A N 1
ATOM 835 C CA . PRO A 1 116 ? 5.940 17.472 17.636 1.00 87.00 116 PRO A CA 1
ATOM 836 C C . PRO A 1 116 ? 5.302 17.556 16.239 1.00 87.00 116 PRO A C 1
ATOM 838 O O . PRO A 1 116 ? 4.135 17.933 16.116 1.00 87.00 116 PRO A O 1
ATOM 841 N N . ASP A 1 117 ? 6.037 17.152 15.201 1.00 90.31 117 ASP A N 1
ATOM 842 C CA . ASP A 1 117 ? 5.568 17.113 13.811 1.00 90.31 117 ASP A CA 1
ATOM 843 C C . ASP A 1 117 ? 4.611 15.942 13.527 1.00 90.31 117 ASP A C 1
ATOM 845 O O . ASP A 1 117 ? 3.953 15.899 12.483 1.00 90.31 117 ASP A O 1
ATOM 849 N N . LEU A 1 118 ? 4.508 14.985 14.454 1.00 94.50 118 LEU A N 1
ATOM 850 C CA . LEU A 1 118 ? 3.558 13.883 14.395 1.00 94.50 118 LEU A CA 1
ATOM 851 C C . LEU A 1 118 ? 2.359 14.164 15.293 1.00 94.50 118 LEU A C 1
ATOM 853 O O . LEU A 1 118 ? 2.477 14.631 16.422 1.00 94.50 118 LEU A O 1
ATOM 857 N N . ARG A 1 119 ? 1.169 13.849 14.780 1.00 95.62 119 ARG A N 1
ATOM 858 C CA . ARG A 1 119 ? -0.096 14.018 15.499 1.00 95.62 119 ARG A CA 1
ATOM 859 C C . ARG A 1 119 ? -0.711 12.665 15.809 1.00 95.62 119 ARG A C 1
ATOM 861 O O . ARG A 1 119 ? -0.845 11.835 14.909 1.00 95.62 119 ARG A O 1
ATOM 868 N N . VAL A 1 120 ? -1.131 12.500 17.056 1.00 96.25 120 VAL A N 1
ATOM 869 C CA . VAL A 1 120 ? -1.963 11.391 17.520 1.00 96.25 120 VAL A CA 1
ATOM 870 C C . VAL A 1 120 ? -3.414 11.850 17.470 1.00 96.25 120 VAL A C 1
ATOM 872 O O . VAL A 1 120 ? -3.756 12.880 18.046 1.00 96.25 120 VAL A O 1
ATOM 875 N N . ILE A 1 121 ? -4.253 11.128 16.734 1.00 96.50 121 ILE A N 1
ATOM 876 C CA . ILE A 1 121 ? -5.677 11.423 16.553 1.00 96.50 121 ILE A CA 1
ATOM 877 C C . ILE A 1 121 ? -6.488 10.386 17.323 1.00 96.50 121 ILE A C 1
ATOM 879 O O . ILE A 1 121 ? -6.358 9.194 17.059 1.00 96.50 121 ILE A O 1
ATOM 883 N N . GLU A 1 122 ? -7.348 10.832 18.227 1.00 96.19 122 GLU A N 1
ATOM 884 C CA . GLU A 1 122 ? -8.172 9.962 19.066 1.00 96.19 122 GLU A CA 1
ATOM 885 C C . GLU A 1 122 ? -9.482 9.585 18.368 1.00 96.19 122 GLU A C 1
ATOM 887 O O . GLU A 1 122 ? -10.152 10.436 17.778 1.00 96.19 122 GLU A O 1
ATOM 892 N N . GLY A 1 123 ? -9.886 8.316 18.440 1.00 95.31 123 GLY A N 1
ATOM 893 C CA . GLY A 1 123 ? -11.193 7.883 17.935 1.00 95.31 123 GLY A CA 1
ATOM 894 C C . GLY A 1 123 ? -11.362 8.057 16.419 1.00 95.31 123 GLY A C 1
ATOM 895 O O . GLY A 1 123 ? -12.469 8.319 15.941 1.00 95.31 123 GLY A O 1
ATOM 896 N N . ALA A 1 124 ? -10.278 7.966 15.644 1.00 96.06 124 ALA A N 1
ATOM 897 C CA . ALA A 1 124 ? -10.312 8.199 14.204 1.00 96.06 124 ALA A CA 1
ATOM 898 C C . ALA A 1 124 ? -11.064 7.075 13.468 1.00 96.06 124 ALA A C 1
ATOM 900 O O . ALA A 1 124 ? -10.683 5.909 13.543 1.00 96.06 124 ALA A O 1
ATOM 901 N N . SER A 1 125 ? -12.108 7.420 12.707 1.00 96.38 125 SER A N 1
ATOM 902 C CA . SER A 1 125 ? -12.865 6.441 11.913 1.00 96.38 125 SER A CA 1
ATOM 903 C C . SER A 1 125 ? -12.013 5.823 10.801 1.00 96.38 125 SER A C 1
ATOM 905 O O . SER A 1 125 ? -11.528 6.529 9.908 1.00 96.38 125 SER A O 1
ATOM 907 N N . MET A 1 126 ? -11.890 4.493 10.814 1.00 97.19 126 MET A N 1
ATOM 908 C CA . MET A 1 126 ? -11.112 3.744 9.826 1.00 97.19 126 MET A CA 1
ATOM 909 C C . MET A 1 126 ? -11.732 3.761 8.427 1.00 97.19 126 MET A C 1
ATOM 911 O O . MET A 1 126 ? -11.000 3.606 7.451 1.00 97.19 126 MET A O 1
ATOM 915 N N . ALA A 1 127 ? -13.023 4.081 8.294 1.00 94.69 127 ALA A N 1
ATOM 916 C CA . ALA A 1 127 ? -13.666 4.349 7.004 1.00 94.69 127 ALA A CA 1
ATOM 917 C C . ALA A 1 127 ? -12.980 5.468 6.192 1.00 94.69 127 ALA A C 1
ATOM 919 O O . ALA A 1 127 ? -13.093 5.518 4.970 1.00 94.69 127 ALA A O 1
ATOM 920 N N . MET A 1 128 ? -12.232 6.364 6.844 1.00 94.94 128 MET A N 1
ATOM 921 C CA . MET A 1 128 ? -11.453 7.408 6.166 1.00 94.94 128 MET A CA 1
ATOM 922 C C . MET A 1 128 ? -10.099 6.919 5.631 1.00 94.94 128 MET A C 1
ATOM 924 O O . MET A 1 128 ? -9.445 7.642 4.877 1.00 94.94 128 MET A O 1
ATOM 928 N N . TYR A 1 129 ? -9.669 5.723 6.037 1.00 96.00 129 TYR A N 1
ATOM 929 C CA . TYR A 1 129 ? -8.332 5.176 5.793 1.00 96.00 129 TYR A CA 1
ATOM 930 C C . TYR A 1 129 ? -8.353 3.804 5.104 1.00 96.00 129 TYR A C 1
ATOM 932 O O . TYR A 1 129 ? -7.292 3.236 4.853 1.00 96.00 129 TYR A O 1
ATOM 940 N N . THR A 1 130 ? -9.535 3.287 4.759 1.00 95.50 130 THR A N 1
ATOM 941 C CA . THR A 1 130 ? -9.725 2.097 3.922 1.00 95.50 130 THR A CA 1
ATOM 942 C C . THR A 1 130 ? -10.343 2.482 2.581 1.00 95.50 130 THR A C 1
ATOM 944 O O . THR A 1 130 ? -11.175 3.388 2.492 1.00 95.50 130 THR A O 1
ATOM 947 N N . THR A 1 131 ? -9.964 1.796 1.502 1.00 93.12 131 THR A N 1
ATOM 948 C CA . THR A 1 131 ? -10.525 2.084 0.168 1.00 93.12 131 THR A CA 1
ATOM 949 C C . THR A 1 131 ? -11.977 1.641 0.037 1.00 93.12 131 THR A C 1
ATOM 951 O O . THR A 1 131 ? -12.729 2.259 -0.710 1.00 93.12 131 THR A O 1
ATOM 954 N N . VAL A 1 132 ? -12.392 0.624 0.801 1.00 92.50 132 VAL A N 1
ATOM 955 C CA . VAL A 1 132 ? -13.796 0.196 0.914 1.00 92.50 132 VAL A CA 1
ATOM 956 C C . VAL A 1 132 ? -14.652 1.198 1.700 1.00 92.50 132 VAL A C 1
ATOM 958 O O . VAL A 1 132 ? -15.873 1.118 1.669 1.00 92.50 132 VAL A O 1
ATOM 961 N N . ARG A 1 133 ? -14.027 2.190 2.352 1.00 92.81 133 ARG A N 1
ATOM 962 C CA . ARG A 1 133 ? -14.682 3.238 3.146 1.00 92.81 133 ARG A CA 1
ATOM 963 C C . ARG A 1 133 ? -15.538 2.698 4.291 1.00 92.81 133 ARG A C 1
ATOM 965 O O . ARG A 1 133 ? -16.568 3.277 4.625 1.00 92.81 133 ARG A O 1
ATOM 972 N N . LEU A 1 134 ? -15.080 1.607 4.901 1.00 92.19 134 LEU A N 1
ATOM 973 C CA . LEU A 1 134 ? -15.692 0.975 6.069 1.00 92.19 134 LEU A CA 1
ATOM 974 C C . LEU A 1 134 ? -14.692 0.842 7.216 1.00 92.19 134 LEU A C 1
ATOM 976 O O . LEU A 1 134 ? -13.474 0.821 7.003 1.00 92.19 134 LEU A O 1
ATOM 980 N N . GLY A 1 135 ? -15.231 0.723 8.426 1.00 94.75 135 GLY A N 1
ATOM 981 C CA . GLY A 1 135 ? -14.473 0.492 9.646 1.00 94.75 135 GLY A CA 1
ATOM 982 C C . GLY A 1 135 ? -14.832 1.448 10.771 1.00 94.75 135 GLY A C 1
ATOM 983 O O . GLY A 1 135 ? -14.933 2.662 10.562 1.00 94.75 135 GLY A O 1
ATOM 984 N N . GLY A 1 136 ? -14.954 0.879 11.971 1.00 93.81 136 GLY A N 1
ATOM 985 C CA . GLY A 1 136 ? -15.113 1.613 13.221 1.00 93.81 136 GLY A CA 1
ATOM 986 C C . GLY A 1 136 ? -13.882 2.443 13.582 1.00 93.81 136 GLY A C 1
ATOM 987 O O . GLY A 1 136 ? -12.956 2.615 12.787 1.00 93.81 136 GLY A O 1
ATOM 988 N N . ASN A 1 137 ? -13.859 2.973 14.798 1.00 97.81 137 ASN A N 1
ATOM 989 C CA . ASN A 1 137 ? -12.807 3.895 15.217 1.00 97.81 137 ASN A CA 1
ATOM 990 C C . ASN A 1 137 ? -11.539 3.162 15.678 1.00 97.81 137 ASN A C 1
ATOM 992 O O . ASN A 1 137 ? -11.613 2.170 16.399 1.00 97.81 137 ASN A O 1
ATOM 996 N N . ALA A 1 138 ? -10.371 3.666 15.293 1.00 97.81 138 ALA A N 1
ATOM 997 C CA . ALA A 1 138 ? -9.134 3.368 16.007 1.00 97.81 138 ALA A CA 1
ATOM 998 C C . ALA A 1 138 ? -9.113 4.131 17.340 1.00 97.81 138 ALA A C 1
ATOM 1000 O O . ALA A 1 138 ? -9.601 5.264 17.376 1.00 97.81 138 ALA A O 1
ATOM 1001 N N . ASP A 1 139 ? -8.532 3.558 18.401 1.00 96.88 139 ASP A N 1
ATOM 1002 C CA . ASP A 1 139 ? -8.317 4.317 19.646 1.00 96.88 139 ASP A CA 1
ATOM 1003 C C . ASP A 1 139 ? -7.424 5.523 19.375 1.00 96.88 139 ASP A C 1
ATOM 1005 O O . ASP A 1 139 ? -7.809 6.657 19.653 1.00 96.88 139 ASP A O 1
ATOM 1009 N N . PHE A 1 140 ? -6.278 5.264 18.742 1.00 97.25 140 PHE A N 1
ATOM 1010 C CA . PHE A 1 140 ? -5.317 6.274 18.333 1.00 97.25 140 PHE A CA 1
ATOM 1011 C C . PHE A 1 140 ? -4.882 6.043 16.890 1.00 97.25 140 PHE A C 1
ATOM 1013 O O . PHE A 1 140 ? -4.678 4.908 16.458 1.00 97.25 140 PHE A O 1
ATOM 1020 N N . LEU A 1 141 ? -4.703 7.125 16.137 1.00 98.19 141 LEU A N 1
ATOM 1021 C CA . LEU A 1 141 ? -4.205 7.082 14.770 1.00 98.19 141 LEU A CA 1
ATOM 1022 C C . LEU A 1 141 ? -3.083 8.094 14.558 1.00 98.19 141 LEU A C 1
ATOM 1024 O O . LEU A 1 141 ? -3.242 9.277 14.848 1.00 98.19 141 LEU A O 1
ATOM 1028 N N . ILE A 1 142 ? -1.976 7.633 13.980 1.00 97.81 142 ILE A N 1
ATOM 1029 C CA . ILE A 1 142 ? -0.825 8.455 13.594 1.00 97.81 142 ILE A CA 1
ATOM 1030 C C . ILE A 1 142 ? -0.628 8.322 12.086 1.00 97.81 142 ILE A C 1
ATOM 1032 O O . ILE A 1 142 ? -0.703 7.230 11.526 1.00 97.81 142 ILE A O 1
ATOM 1036 N N . ARG A 1 143 ? -0.367 9.435 11.399 1.00 97.38 143 ARG A N 1
ATOM 1037 C CA . ARG A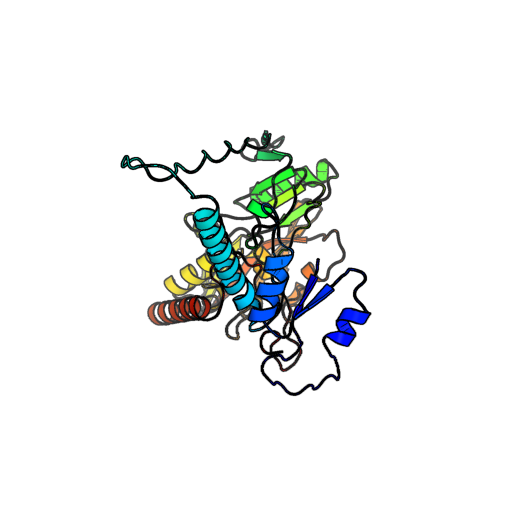 1 143 ? -0.046 9.438 9.964 1.00 97.38 143 ARG A CA 1
ATOM 1038 C C . ARG A 1 143 ? 1.441 9.690 9.784 1.00 97.38 143 ARG A C 1
ATOM 1040 O O . ARG A 1 143 ? 1.934 10.705 10.263 1.00 97.38 143 ARG A O 1
ATOM 1047 N N . VAL A 1 144 ? 2.119 8.813 9.051 1.00 96.00 144 VAL A N 1
ATOM 1048 C CA . VAL A 1 144 ? 3.557 8.925 8.772 1.00 96.00 144 VAL A CA 1
ATOM 1049 C C . VAL A 1 144 ? 3.800 8.927 7.265 1.00 96.00 144 VAL A C 1
ATOM 1051 O O . VAL A 1 144 ? 3.21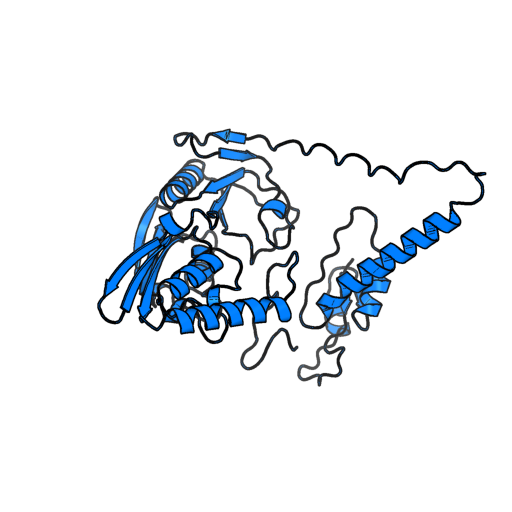3 8.132 6.528 1.00 96.00 144 VAL A O 1
ATOM 1054 N N . GLN A 1 145 ? 4.648 9.848 6.813 1.00 95.25 145 GLN A N 1
ATOM 1055 C CA . GLN A 1 145 ? 4.979 10.077 5.401 1.00 95.25 145 GLN A CA 1
ATOM 1056 C C . GLN A 1 145 ? 6.434 9.698 5.074 1.00 95.25 145 GLN A C 1
ATOM 1058 O O . GLN A 1 145 ? 6.801 9.595 3.908 1.00 95.25 145 GLN A O 1
ATOM 1063 N N . HIS A 1 146 ? 7.266 9.447 6.085 1.00 91.69 146 HIS A N 1
ATOM 1064 C CA . HIS A 1 146 ? 8.672 9.087 5.895 1.00 91.69 146 HIS A CA 1
ATOM 1065 C C . HIS A 1 146 ? 9.088 7.916 6.802 1.00 91.69 146 HIS A C 1
ATOM 1067 O O . HIS A 1 146 ? 8.469 7.712 7.853 1.00 91.69 146 HIS A O 1
ATOM 1073 N N . PRO A 1 147 ? 10.134 7.153 6.427 1.00 91.00 147 PRO A N 1
ATOM 1074 C CA . PRO A 1 147 ? 10.714 6.092 7.253 1.00 91.00 147 PRO A CA 1
ATOM 1075 C C . PRO A 1 147 ? 11.007 6.494 8.701 1.00 91.00 147 PRO A C 1
ATOM 1077 O O . PRO A 1 147 ? 10.605 5.784 9.621 1.00 91.00 147 PRO A O 1
ATOM 1080 N N . ASP A 1 148 ? 11.617 7.658 8.920 1.00 90.62 148 ASP A N 1
ATOM 1081 C CA . ASP A 1 148 ? 12.021 8.091 10.265 1.00 90.62 148 ASP A CA 1
ATOM 1082 C C . ASP A 1 148 ? 10.814 8.369 11.165 1.00 90.62 148 ASP A C 1
ATOM 1084 O O . ASP A 1 148 ? 10.806 8.041 12.353 1.00 90.62 148 ASP A O 1
ATOM 1088 N N . GLN A 1 149 ? 9.745 8.911 10.578 1.00 93.62 149 GLN A N 1
ATOM 1089 C CA . GLN A 1 149 ? 8.468 9.110 11.257 1.00 93.62 149 GLN A CA 1
ATOM 1090 C C . GLN A 1 149 ? 7.816 7.778 11.632 1.00 93.62 149 GLN A C 1
ATOM 1092 O O . GLN A 1 149 ? 7.273 7.656 12.728 1.00 93.62 149 GLN A O 1
ATOM 1097 N N . LEU A 1 150 ? 7.880 6.776 10.745 1.00 92.25 150 LEU A N 1
ATOM 1098 C CA . LEU A 1 150 ? 7.390 5.428 11.035 1.00 92.25 150 LEU A CA 1
ATOM 1099 C C . LEU A 1 150 ? 8.154 4.824 12.215 1.00 92.25 150 LEU A C 1
ATOM 1101 O O . LEU A 1 150 ? 7.522 4.409 13.180 1.00 92.25 150 LEU A O 1
ATOM 1105 N N . ALA A 1 151 ? 9.487 4.836 12.175 1.00 91.00 151 ALA A N 1
ATOM 1106 C CA . ALA A 1 151 ? 10.307 4.307 13.261 1.00 91.00 151 ALA A CA 1
ATOM 1107 C C . ALA A 1 151 ? 10.034 5.029 14.593 1.00 91.00 151 ALA A C 1
ATOM 1109 O O . ALA A 1 151 ? 9.930 4.396 15.640 1.00 91.00 151 ALA A O 1
ATOM 1110 N N . THR A 1 152 ? 9.846 6.350 14.550 1.00 92.31 152 THR A N 1
ATOM 1111 C CA . THR A 1 152 ? 9.518 7.166 15.728 1.00 92.31 152 THR A CA 1
ATOM 1112 C C . THR A 1 152 ? 8.154 6.808 16.318 1.00 92.31 152 THR A C 1
ATOM 1114 O O . THR A 1 152 ? 8.049 6.587 17.521 1.00 92.31 152 THR A O 1
ATOM 1117 N N . ALA A 1 153 ? 7.120 6.687 15.482 1.00 93.00 153 ALA A N 1
ATOM 1118 C CA . ALA A 1 153 ? 5.778 6.320 15.925 1.00 93.00 153 ALA A CA 1
ATOM 1119 C C . ALA A 1 153 ? 5.703 4.877 16.458 1.00 93.00 153 ALA A C 1
ATOM 1121 O O . ALA A 1 153 ? 4.990 4.626 17.426 1.00 93.00 153 ALA A O 1
ATOM 1122 N N . VAL A 1 154 ? 6.455 3.944 15.862 1.00 91.75 154 VAL A N 1
ATOM 1123 C CA . VAL A 1 154 ? 6.560 2.553 16.337 1.00 91.75 154 VAL A CA 1
ATOM 1124 C C . VAL A 1 154 ? 7.223 2.504 17.711 1.00 91.75 154 VAL A C 1
ATOM 1126 O O . VAL A 1 154 ? 6.658 1.918 18.629 1.00 91.75 154 VAL A O 1
ATOM 1129 N N . ARG A 1 155 ? 8.372 3.175 17.886 1.00 90.50 155 ARG A N 1
ATOM 1130 C CA . ARG A 1 155 ? 9.063 3.243 19.185 1.00 90.50 155 ARG A CA 1
ATOM 1131 C C . ARG A 1 155 ? 8.177 3.826 20.279 1.00 90.50 155 ARG A C 1
ATOM 1133 O O . ARG A 1 155 ? 8.143 3.276 21.371 1.00 90.50 155 ARG A O 1
ATOM 1140 N N . TRP A 1 156 ? 7.447 4.899 19.975 1.00 91.12 156 TRP A N 1
ATOM 1141 C CA . TRP A 1 156 ? 6.502 5.484 20.924 1.00 91.12 156 TRP A CA 1
ATOM 1142 C C . TRP A 1 156 ? 5.367 4.513 21.283 1.00 91.12 156 TRP A C 1
ATOM 1144 O O . TRP A 1 156 ? 5.075 4.315 22.454 1.00 91.12 156 TRP A O 1
ATOM 1154 N N . ALA A 1 157 ? 4.756 3.847 20.298 1.00 90.88 157 ALA A N 1
ATOM 1155 C CA . ALA A 1 157 ? 3.702 2.870 20.580 1.00 90.88 157 ALA A CA 1
ATOM 1156 C C . ALA A 1 157 ? 4.210 1.704 21.451 1.00 90.88 157 ALA A C 1
ATOM 1158 O O . ALA A 1 157 ? 3.485 1.235 22.326 1.00 90.88 157 ALA A O 1
ATOM 1159 N N . HIS A 1 158 ? 5.458 1.270 21.239 1.00 89.00 158 HIS A N 1
ATOM 1160 C CA . HIS A 1 158 ? 6.101 0.238 22.054 1.00 89.00 158 HIS A CA 1
ATOM 1161 C C . HIS A 1 158 ? 6.405 0.724 23.476 1.00 89.00 158 HIS A C 1
ATOM 1163 O O . HIS A 1 158 ? 6.167 -0.028 24.416 1.00 89.00 158 HIS A O 1
ATOM 1169 N N . SER A 1 159 ? 6.876 1.965 23.663 1.00 89.88 159 SER A N 1
ATOM 1170 C CA . SER A 1 159 ? 7.134 2.511 25.006 1.00 89.88 159 SER A CA 1
ATOM 1171 C C . SER A 1 159 ? 5.867 2.687 25.843 1.00 89.88 159 SER A C 1
ATOM 1173 O O . SER A 1 159 ? 5.939 2.654 27.064 1.00 89.88 159 SER A O 1
ATOM 1175 N N . GLU A 1 160 ? 4.718 2.860 25.190 1.00 91.38 160 GLU A N 1
ATOM 1176 C CA . GLU A 1 160 ? 3.400 2.930 25.833 1.00 91.38 160 GLU A CA 1
ATOM 1177 C C . GLU A 1 160 ? 2.732 1.548 25.983 1.00 91.38 160 GLU A C 1
ATOM 1179 O O . GLU A 1 160 ? 1.568 1.466 26.373 1.00 91.38 160 GLU A O 1
ATOM 1184 N N . GLU A 1 161 ? 3.427 0.461 25.620 1.00 91.19 161 GLU A N 1
ATOM 1185 C CA . GLU A 1 161 ? 2.920 -0.920 25.651 1.00 91.19 161 GLU A CA 1
ATOM 1186 C C . GLU A 1 161 ? 1.581 -1.103 24.903 1.00 91.19 161 GLU A C 1
ATOM 1188 O O . GLU A 1 161 ? 0.758 -1.967 25.223 1.00 91.19 161 GLU A O 1
ATOM 1193 N N . MET A 1 162 ? 1.336 -0.284 23.875 1.00 90.56 162 MET A N 1
ATOM 1194 C CA . MET A 1 162 ? 0.075 -0.298 23.141 1.00 90.56 162 MET A CA 1
ATOM 1195 C C . MET A 1 162 ? 0.107 -1.296 21.976 1.00 90.56 162 MET A C 1
ATOM 1197 O O . MET A 1 162 ? 1.064 -1.311 21.197 1.00 90.56 162 MET A O 1
ATOM 1201 N N . PRO A 1 163 ? -0.976 -2.070 21.751 1.00 92.50 163 PRO A N 1
ATOM 1202 C CA . PRO A 1 163 ? -1.115 -2.875 20.544 1.00 92.50 163 PRO A CA 1
ATOM 1203 C C . PRO A 1 163 ? -0.978 -2.011 19.290 1.00 92.50 163 PRO A C 1
ATOM 1205 O O . PRO A 1 163 ? -1.652 -0.988 19.154 1.00 92.50 163 PRO A O 1
ATOM 1208 N N . LEU A 1 164 ? -0.129 -2.440 18.359 1.00 93.19 164 LEU A N 1
ATOM 1209 C CA . LEU A 1 164 ? 0.200 -1.676 17.164 1.00 93.19 164 LEU A CA 1
ATOM 1210 C C . LEU A 1 164 ? -0.353 -2.338 15.897 1.00 93.19 164 LEU A C 1
ATOM 1212 O O . LEU A 1 164 ? -0.167 -3.530 15.651 1.00 93.19 164 LEU A O 1
ATOM 1216 N N . THR A 1 165 ? -0.996 -1.541 15.044 1.00 95.56 165 THR A N 1
ATOM 1217 C CA . THR A 1 165 ? -1.381 -1.932 13.684 1.00 95.56 165 THR A CA 1
ATOM 1218 C C . THR A 1 165 ? -0.842 -0.923 12.679 1.00 95.56 165 THR A C 1
ATOM 1220 O O . THR A 1 165 ? -1.222 0.243 12.692 1.00 95.56 165 THR A O 1
ATOM 1223 N N . VAL A 1 166 ? 0.003 -1.370 11.750 1.00 95.75 166 VAL A N 1
ATOM 1224 C CA . VAL A 1 166 ? 0.497 -0.525 10.654 1.00 95.75 166 VAL A CA 1
ATOM 1225 C C . VAL A 1 166 ? -0.257 -0.846 9.370 1.00 95.75 166 VAL A C 1
ATOM 1227 O O . VAL A 1 166 ? -0.373 -2.008 8.976 1.00 95.75 166 VAL A O 1
ATOM 1230 N N . ILE A 1 167 ? -0.764 0.189 8.702 1.00 96.81 167 ILE A N 1
ATOM 1231 C CA . ILE A 1 167 ? -1.453 0.077 7.417 1.00 96.81 167 ILE A CA 1
ATOM 1232 C C . ILE A 1 167 ? -0.854 1.043 6.397 1.00 96.81 167 ILE A C 1
ATOM 1234 O O . ILE A 1 167 ? -0.354 2.107 6.746 1.00 96.81 167 ILE A O 1
ATOM 1238 N N . GLY A 1 168 ? -0.944 0.681 5.118 1.00 96.25 168 GLY A N 1
ATOM 1239 C CA . GLY A 1 168 ? -0.657 1.593 4.011 1.00 96.25 168 GLY A CA 1
ATOM 1240 C C . GLY A 1 168 ? -1.899 2.395 3.614 1.00 96.25 168 GLY A C 1
ATOM 1241 O O . GLY A 1 168 ? -2.515 3.087 4.417 1.00 96.25 168 GLY A O 1
ATOM 1242 N N . GLY A 1 169 ? -2.323 2.246 2.357 1.00 92.38 169 GLY A N 1
ATOM 1243 C CA . GLY A 1 169 ? -3.533 2.890 1.828 1.00 92.38 169 GLY A CA 1
ATOM 1244 C C . GLY A 1 169 ? -4.854 2.200 2.191 1.00 92.38 169 GLY A C 1
ATOM 1245 O O . GLY A 1 169 ? -5.883 2.584 1.648 1.00 92.38 169 GLY A O 1
ATOM 1246 N N . GLY A 1 170 ? -4.819 1.151 3.022 1.00 94.94 170 GLY A N 1
ATOM 1247 C CA . GLY A 1 170 ? -6.000 0.368 3.403 1.00 94.94 170 GLY A CA 1
ATOM 1248 C C . GLY A 1 170 ? -6.738 -0.272 2.223 1.00 94.94 170 GLY A C 1
ATOM 1249 O O . GLY A 1 170 ? -7.951 -0.455 2.296 1.00 94.94 170 GLY A O 1
ATOM 1250 N N . SER A 1 171 ? -6.017 -0.584 1.138 1.00 94.12 171 SER A N 1
ATOM 1251 C CA . SER A 1 171 ? -6.595 -1.092 -0.112 1.00 94.12 171 SER A CA 1
ATOM 1252 C C . SER A 1 171 ? -6.968 -2.570 -0.103 1.00 94.12 171 SER A C 1
ATOM 1254 O O . SER A 1 171 ? -7.668 -3.024 -0.998 1.00 94.12 171 SER A O 1
ATOM 1256 N N . ASN A 1 172 ? -6.515 -3.301 0.915 1.00 93.44 172 ASN A N 1
ATOM 1257 C CA . ASN A 1 172 ? -6.729 -4.735 1.088 1.00 93.44 172 ASN A CA 1
ATOM 1258 C C . ASN A 1 172 ? -7.129 -5.049 2.543 1.00 93.44 172 ASN A C 1
ATOM 1260 O O . ASN A 1 172 ? -6.602 -5.970 3.165 1.00 93.44 172 ASN A O 1
ATOM 1264 N N . LEU A 1 173 ? -7.967 -4.192 3.140 1.00 92.88 173 LEU A N 1
ATOM 1265 C CA . LEU A 1 173 ? -8.424 -4.309 4.526 1.00 92.88 173 LEU A CA 1
ATOM 1266 C C . LEU A 1 173 ? -9.937 -4.106 4.611 1.00 92.88 173 LEU A C 1
ATOM 1268 O O . LEU A 1 173 ? -10.474 -3.155 4.044 1.00 92.88 173 LEU A O 1
ATOM 1272 N N . LEU A 1 174 ? -10.587 -4.959 5.401 1.00 94.06 174 LEU A N 1
ATOM 1273 C CA . LEU A 1 174 ? -11.945 -4.759 5.893 1.00 94.06 174 LEU A CA 1
ATOM 1274 C C . LEU A 1 174 ? -11.871 -4.611 7.413 1.00 94.06 174 LEU A C 1
ATOM 1276 O O . LEU A 1 174 ? -11.561 -5.565 8.126 1.00 94.06 174 LEU A O 1
ATOM 1280 N N . VAL A 1 175 ? -12.095 -3.394 7.899 1.00 94.62 175 VAL A N 1
ATOM 1281 C CA . VAL A 1 175 ? -12.048 -3.093 9.331 1.00 94.62 175 VAL A CA 1
ATOM 1282 C C . VAL A 1 175 ? -13.445 -3.272 9.918 1.00 94.62 175 VAL A C 1
ATOM 1284 O O . VAL A 1 175 ? -14.425 -2.812 9.341 1.00 94.62 175 VAL A O 1
ATOM 1287 N N . SER A 1 176 ? -13.529 -3.949 11.063 1.00 94.69 176 SER A N 1
ATOM 1288 C CA . SER A 1 176 ? -14.782 -4.157 11.798 1.00 94.69 176 SER A CA 1
ATOM 1289 C C . SER A 1 176 ? -15.361 -2.836 12.315 1.00 94.69 176 SER A C 1
ATOM 1291 O O . SER A 1 176 ? -14.611 -1.917 12.644 1.00 94.69 176 SER A O 1
ATOM 1293 N N . ASP A 1 177 ? -16.680 -2.758 12.496 1.00 91.94 177 ASP A N 1
ATOM 1294 C CA . ASP A 1 177 ? -17.349 -1.617 13.146 1.00 91.94 177 ASP A CA 1
ATOM 1295 C C . ASP A 1 177 ? -16.933 -1.439 14.612 1.00 91.94 177 ASP A C 1
ATOM 1297 O O . ASP A 1 177 ? -17.031 -0.347 15.166 1.00 91.94 177 ASP A O 1
ATOM 1301 N N . LYS A 1 178 ? -16.386 -2.494 15.233 1.00 94.00 178 LYS A N 1
ATOM 1302 C CA . LYS A 1 178 ? -15.746 -2.408 16.556 1.00 94.00 178 LYS A CA 1
ATOM 1303 C C . LYS A 1 178 ? -14.416 -1.644 16.533 1.00 94.00 178 LYS A C 1
ATOM 1305 O O . LYS A 1 178 ? -13.872 -1.362 17.595 1.00 94.00 178 LYS A O 1
ATOM 1310 N N . GLY A 1 179 ? -13.901 -1.321 15.347 1.00 96.31 179 GLY A N 1
ATOM 1311 C CA . GLY A 1 179 ? -12.682 -0.547 15.179 1.00 96.31 179 GLY A CA 1
ATOM 1312 C C . GLY A 1 179 ? -11.403 -1.337 15.442 1.00 96.31 179 GLY A C 1
ATOM 1313 O O . GLY A 1 179 ? -11.369 -2.560 15.287 1.00 96.31 179 GLY A O 1
ATOM 1314 N N . ILE A 1 180 ? -10.336 -0.619 15.801 1.00 97.06 180 ILE A N 1
ATOM 1315 C CA . ILE A 1 180 ? -9.009 -1.183 16.083 1.00 97.06 180 ILE A CA 1
ATOM 1316 C C . ILE A 1 180 ? -8.539 -0.667 17.444 1.00 97.06 180 ILE A C 1
ATOM 1318 O O . ILE A 1 180 ? -8.514 0.540 17.678 1.00 97.06 180 ILE A O 1
ATOM 1322 N N . ARG A 1 181 ? -8.172 -1.587 18.342 1.00 96.12 181 ARG A N 1
ATOM 1323 C CA . ARG A 1 181 ? -7.634 -1.248 19.665 1.00 96.12 181 ARG A CA 1
ATOM 1324 C C . ARG A 1 181 ? -6.157 -0.864 19.572 1.00 96.12 181 ARG A C 1
ATOM 1326 O O . ARG A 1 181 ? -5.427 -1.471 18.792 1.00 96.12 181 ARG A O 1
ATOM 1333 N N . GLY A 1 182 ? -5.735 0.084 20.403 1.00 95.94 182 GLY A N 1
ATOM 1334 C CA . GLY A 1 182 ? -4.364 0.589 20.442 1.00 95.94 182 GLY A CA 1
ATOM 1335 C C . GLY A 1 182 ? -4.065 1.596 19.330 1.00 95.94 182 GLY A C 1
ATOM 1336 O O . GLY A 1 182 ? -4.915 2.405 18.950 1.00 95.94 182 GLY A O 1
ATOM 1337 N N . VAL A 1 183 ? -2.839 1.569 18.815 1.00 96.44 183 VAL A N 1
ATOM 1338 C CA . VAL A 1 183 ? -2.336 2.564 17.865 1.00 96.44 183 VAL A CA 1
ATOM 1339 C C . VAL A 1 183 ? -2.421 2.034 16.438 1.00 96.44 183 VAL A C 1
ATOM 1341 O O . VAL A 1 183 ? -1.902 0.966 16.112 1.00 96.44 183 VAL A O 1
ATOM 1344 N N . VAL A 1 184 ? -3.029 2.821 15.552 1.00 98.06 184 VAL A N 1
ATOM 1345 C CA . VAL A 1 184 ? -2.979 2.613 14.104 1.00 98.06 184 VAL A CA 1
ATOM 1346 C C . VAL A 1 184 ? -2.005 3.600 13.474 1.00 98.06 184 VAL A C 1
ATOM 1348 O O . VAL A 1 184 ? -2.225 4.809 13.507 1.00 98.06 184 VAL A O 1
ATOM 1351 N N . ILE A 1 185 ? -0.952 3.100 12.832 1.00 97.38 185 ILE A N 1
ATOM 1352 C CA . ILE A 1 185 ? -0.053 3.928 12.022 1.00 97.38 185 ILE A CA 1
ATOM 1353 C C . ILE A 1 185 ? -0.450 3.800 10.551 1.00 97.38 185 ILE A C 1
ATOM 1355 O O . ILE A 1 185 ? -0.400 2.717 9.970 1.00 97.38 185 ILE A O 1
ATOM 1359 N N . VAL A 1 186 ? -0.810 4.920 9.929 1.00 98.19 186 VAL A N 1
ATOM 1360 C CA . VAL A 1 186 ? -1.059 5.023 8.487 1.00 98.19 186 VAL A CA 1
ATOM 1361 C C . VAL A 1 186 ? 0.221 5.492 7.801 1.00 98.19 186 VAL A C 1
ATOM 1363 O O . VAL A 1 186 ? 0.532 6.685 7.795 1.00 98.19 186 VAL A O 1
ATOM 1366 N N . ALA A 1 187 ? 0.955 4.544 7.226 1.00 97.31 187 ALA A N 1
ATOM 1367 C CA . ALA A 1 187 ? 2.197 4.746 6.493 1.00 97.31 187 ALA A CA 1
ATOM 1368 C C . ALA A 1 187 ? 1.898 5.022 5.014 1.00 97.31 187 ALA A C 1
ATOM 1370 O O . ALA A 1 187 ? 1.762 4.101 4.207 1.00 97.31 187 ALA A O 1
ATOM 1371 N N . ARG A 1 188 ? 1.730 6.300 4.662 1.00 96.38 188 ARG A N 1
ATOM 1372 C CA . ARG A 1 188 ? 1.333 6.718 3.312 1.00 96.38 188 ARG A CA 1
ATOM 1373 C C . ARG A 1 188 ? 1.792 8.133 3.002 1.00 96.38 188 ARG A C 1
ATOM 1375 O O . ARG A 1 188 ? 1.464 9.064 3.739 1.00 96.38 188 ARG A O 1
ATOM 1382 N N . THR A 1 189 ? 2.357 8.292 1.813 1.00 95.75 189 THR A N 1
ATOM 1383 C CA . THR A 1 189 ? 2.757 9.588 1.262 1.00 95.75 189 THR A CA 1
ATOM 1384 C C . THR A 1 189 ? 1.943 9.913 0.014 1.00 95.75 189 THR A C 1
ATOM 1386 O O . THR A 1 189 ? 1.669 9.025 -0.795 1.00 95.75 189 THR A O 1
ATOM 1389 N N . PRO A 1 190 ? 1.466 11.157 -0.143 1.00 90.94 190 PRO A N 1
ATOM 1390 C CA . PRO A 1 190 ? 0.863 11.617 -1.392 1.00 90.94 190 PRO A CA 1
ATOM 1391 C C . PRO A 1 190 ? 1.814 11.475 -2.594 1.00 90.94 190 PRO A C 1
ATOM 1393 O O . PRO A 1 190 ? 3.027 11.610 -2.448 1.00 90.94 190 PRO A O 1
ATOM 1396 N N . GLY A 1 191 ? 1.269 11.192 -3.783 1.00 87.00 191 GLY A N 1
ATOM 1397 C CA . GLY A 1 191 ? 2.073 10.911 -4.982 1.00 87.00 191 GLY A CA 1
ATOM 1398 C C . GLY A 1 191 ? 2.953 12.081 -5.432 1.00 87.00 191 GLY A C 1
ATOM 1399 O O . GLY A 1 191 ? 4.090 11.870 -5.829 1.00 87.00 191 GLY A O 1
ATOM 1400 N N . ASP A 1 192 ? 2.485 13.317 -5.267 1.00 89.06 192 ASP A N 1
ATOM 1401 C CA . ASP A 1 192 ? 3.232 14.553 -5.544 1.00 89.06 192 ASP A CA 1
ATOM 1402 C C . ASP A 1 192 ? 4.499 14.718 -4.685 1.00 89.06 192 ASP A C 1
ATOM 1404 O O . ASP A 1 192 ? 5.364 15.524 -5.011 1.00 89.06 192 ASP A O 1
ATOM 1408 N N . ARG A 1 193 ? 4.633 13.941 -3.603 1.00 93.19 193 ARG A N 1
ATOM 1409 C CA . ARG A 1 193 ? 5.805 13.935 -2.711 1.00 93.19 193 ARG A CA 1
ATOM 1410 C C . ARG A 1 193 ? 6.567 12.612 -2.724 1.00 93.19 193 ARG A C 1
ATOM 1412 O O . ARG A 1 193 ? 7.542 12.464 -1.992 1.00 93.19 193 ARG A O 1
ATOM 1419 N N . ALA A 1 194 ? 6.126 11.642 -3.520 1.00 93.81 194 ALA A N 1
ATOM 1420 C CA . ALA A 1 194 ? 6.672 10.290 -3.498 1.00 93.81 194 ALA A CA 1
ATOM 1421 C C . ALA A 1 194 ? 8.087 10.197 -4.089 1.00 93.81 194 ALA A C 1
ATOM 1423 O O . ALA A 1 194 ? 8.817 9.279 -3.732 1.00 93.81 194 ALA A O 1
ATOM 1424 N N . VAL A 1 195 ? 8.510 11.170 -4.904 1.00 94.44 195 VAL A N 1
ATOM 1425 C CA . VAL A 1 195 ? 9.883 11.228 -5.434 1.00 94.44 195 VAL A CA 1
ATOM 1426 C C . VAL A 1 195 ? 10.937 11.267 -4.324 1.00 94.44 195 VAL A C 1
ATOM 1428 O O . VAL A 1 195 ? 11.956 10.603 -4.431 1.00 94.44 195 VAL A O 1
ATOM 1431 N N . ALA A 1 196 ? 10.655 11.931 -3.197 1.00 94.94 196 ALA A N 1
ATOM 1432 C CA . ALA A 1 196 ? 11.563 11.992 -2.048 1.00 94.94 196 ALA A CA 1
ATOM 1433 C C . ALA A 1 196 ? 11.666 10.665 -1.263 1.00 94.94 196 ALA A C 1
ATOM 1435 O O . ALA A 1 196 ? 12.367 10.587 -0.257 1.00 94.94 196 ALA A O 1
ATOM 1436 N N . LEU A 1 197 ? 10.920 9.635 -1.670 1.00 96.69 197 LEU A N 1
ATOM 1437 C CA . LEU A 1 197 ? 10.931 8.302 -1.067 1.00 96.69 197 LEU A CA 1
ATOM 1438 C C . LEU A 1 197 ? 11.688 7.272 -1.902 1.00 96.69 197 LEU A C 1
ATOM 1440 O O . LEU A 1 197 ? 11.737 6.104 -1.507 1.00 96.69 197 LEU A O 1
ATOM 1444 N N . LEU A 1 198 ? 12.217 7.691 -3.045 1.00 97.38 198 LEU A N 1
ATOM 1445 C CA . LEU A 1 198 ? 12.890 6.847 -4.008 1.00 97.38 198 LEU A CA 1
ATOM 1446 C C . LEU A 1 198 ? 14.323 7.342 -4.185 1.00 97.38 198 LEU A C 1
ATOM 1448 O O . LEU A 1 198 ? 14.559 8.535 -4.344 1.00 97.38 198 LEU A O 1
ATOM 1452 N N . ASP A 1 199 ? 15.255 6.403 -4.166 1.00 97.88 199 ASP A N 1
ATOM 1453 C CA . ASP A 1 199 ? 16.648 6.607 -4.550 1.00 97.88 199 ASP A CA 1
ATOM 1454 C C . ASP A 1 199 ? 17.009 5.587 -5.634 1.00 97.88 199 ASP A C 1
ATOM 1456 O O . ASP A 1 199 ? 16.485 4.466 -5.621 1.00 97.88 199 ASP A O 1
ATOM 1460 N N . ALA A 1 200 ? 17.853 5.978 -6.585 1.00 98.00 200 ALA A N 1
ATOM 1461 C CA . ALA A 1 200 ? 18.206 5.155 -7.734 1.00 98.00 200 ALA A CA 1
ATOM 1462 C C . ALA A 1 200 ? 19.718 5.172 -7.975 1.00 98.00 200 ALA A C 1
ATOM 1464 O O . ALA A 1 200 ? 20.338 6.229 -8.057 1.00 98.00 200 ALA A O 1
ATOM 1465 N N . GLU A 1 201 ? 20.293 3.985 -8.127 1.00 98.19 201 GLU A N 1
ATOM 1466 C CA . GLU A 1 201 ? 21.703 3.766 -8.432 1.00 98.19 201 GLU A CA 1
ATOM 1467 C C . GLU A 1 201 ? 21.803 3.084 -9.799 1.00 98.19 201 GLU A C 1
ATOM 1469 O O . GLU A 1 201 ? 21.310 1.969 -9.987 1.00 98.19 201 GLU A O 1
ATOM 1474 N N . ASP A 1 202 ? 22.426 3.760 -10.761 1.00 97.38 202 ASP A N 1
ATOM 1475 C CA . ASP A 1 202 ? 22.653 3.226 -12.103 1.00 97.38 202 ASP A CA 1
ATOM 1476 C C . ASP A 1 202 ? 23.651 2.052 -12.066 1.00 97.38 202 ASP A C 1
ATOM 1478 O O . ASP A 1 202 ? 24.686 2.128 -11.400 1.00 97.38 202 ASP A O 1
ATOM 1482 N N . ARG A 1 203 ? 23.321 0.954 -12.755 1.00 95.50 203 ARG A N 1
ATOM 1483 C CA . ARG A 1 203 ? 24.120 -0.273 -12.848 1.00 95.50 203 ARG A CA 1
ATOM 1484 C C . ARG A 1 203 ? 24.145 -0.796 -14.283 1.00 95.50 203 ARG A C 1
ATOM 1486 O O . ARG A 1 203 ? 23.680 -1.901 -14.545 1.00 95.50 203 ARG A O 1
ATOM 1493 N N . ASP A 1 204 ? 24.670 0.014 -15.196 1.00 93.25 204 ASP A N 1
ATOM 1494 C CA . ASP A 1 204 ? 24.839 -0.295 -16.620 1.00 93.25 204 ASP A CA 1
ATOM 1495 C C . ASP A 1 204 ? 23.523 -0.692 -17.315 1.00 93.25 204 ASP A C 1
ATOM 1497 O O . ASP A 1 204 ? 22.780 0.181 -17.769 1.00 93.25 204 ASP A O 1
ATOM 1501 N N . ASP A 1 205 ? 23.220 -1.988 -17.406 1.00 94.81 205 ASP A N 1
ATOM 1502 C CA . ASP A 1 205 ? 22.006 -2.540 -18.019 1.00 94.81 205 ASP A CA 1
ATOM 1503 C C . ASP A 1 205 ? 20.798 -2.571 -17.062 1.00 94.81 205 ASP A C 1
ATOM 1505 O O . ASP A 1 205 ? 19.658 -2.754 -17.499 1.00 94.81 205 ASP A O 1
ATOM 1509 N N . HIS A 1 206 ? 21.024 -2.319 -15.771 1.00 97.31 206 HIS A N 1
ATOM 1510 C CA . HIS A 1 206 ? 19.994 -2.242 -14.738 1.00 97.31 206 HIS A CA 1
ATOM 1511 C C . HIS A 1 206 ? 20.083 -0.932 -13.948 1.00 97.31 206 HIS A C 1
ATOM 1513 O O . HIS A 1 206 ? 21.039 -0.162 -14.033 1.00 97.31 206 HIS A O 1
ATOM 1519 N N . VAL A 1 207 ? 19.065 -0.678 -13.137 1.00 98.38 207 VAL A N 1
ATOM 1520 C CA . VAL A 1 207 ? 19.073 0.331 -12.082 1.00 98.38 207 VAL A CA 1
ATOM 1521 C C . VAL A 1 207 ? 18.625 -0.319 -10.781 1.00 98.38 207 VAL A C 1
ATOM 1523 O O . VAL A 1 207 ? 17.665 -1.094 -10.743 1.00 98.38 207 VAL A O 1
ATOM 1526 N N . ARG A 1 208 ? 19.317 -0.002 -9.692 1.00 98.62 208 ARG A N 1
ATOM 1527 C CA . ARG A 1 208 ? 18.891 -0.384 -8.352 1.00 98.62 208 ARG A CA 1
ATOM 1528 C C . ARG A 1 208 ? 18.032 0.721 -7.767 1.00 98.62 208 ARG A C 1
ATOM 1530 O O . ARG A 1 208 ? 18.522 1.814 -7.509 1.00 98.62 208 ARG A O 1
ATOM 1537 N N . VAL A 1 209 ? 16.764 0.422 -7.517 1.00 98.56 209 VAL A N 1
ATOM 1538 C CA . VAL A 1 209 ? 15.780 1.384 -7.018 1.00 98.56 209 VAL A CA 1
ATOM 1539 C C . VAL A 1 209 ? 15.395 1.045 -5.585 1.00 98.56 209 VAL A C 1
ATOM 1541 O O . VAL A 1 209 ? 14.820 -0.003 -5.297 1.00 98.56 209 VAL A O 1
ATOM 1544 N N . SER A 1 210 ? 15.692 1.957 -4.669 1.00 98.56 210 SER A N 1
ATOM 1545 C CA . SER A 1 210 ? 15.387 1.863 -3.245 1.00 98.56 210 SER A CA 1
ATOM 1546 C C . SER A 1 210 ? 14.157 2.701 -2.914 1.00 98.56 210 SER A C 1
ATOM 1548 O O . SER A 1 210 ? 14.221 3.925 -2.947 1.00 98.56 210 SER A O 1
ATOM 1550 N N . VAL A 1 211 ? 13.041 2.066 -2.544 1.00 98.62 211 VAL A N 1
ATOM 1551 C CA . VAL A 1 211 ? 11.754 2.754 -2.346 1.00 98.62 211 VAL A CA 1
ATOM 1552 C C . VAL A 1 211 ? 11.210 2.563 -0.935 1.00 98.62 211 VAL A C 1
ATOM 1554 O O . VAL A 1 211 ? 11.038 1.435 -0.465 1.00 98.62 211 VAL A O 1
ATOM 1557 N N . ALA A 1 212 ? 10.906 3.663 -0.246 1.00 98.44 212 ALA A N 1
ATOM 1558 C CA . ALA A 1 212 ? 10.313 3.619 1.086 1.00 98.44 212 ALA A CA 1
ATOM 1559 C C . ALA A 1 212 ? 8.892 3.025 1.076 1.00 98.44 212 ALA A C 1
ATOM 1561 O O . ALA A 1 212 ? 8.111 3.206 0.140 1.00 98.44 212 ALA A O 1
ATOM 1562 N N . ALA A 1 213 ? 8.518 2.362 2.168 1.00 98.06 213 ALA A N 1
ATOM 1563 C CA . ALA A 1 213 ? 7.255 1.644 2.311 1.00 98.06 213 ALA A CA 1
ATOM 1564 C C . ALA A 1 213 ? 6.003 2.524 2.147 1.00 98.06 213 ALA A C 1
ATOM 1566 O O . ALA A 1 213 ? 4.948 2.007 1.776 1.00 98.06 213 ALA A O 1
ATOM 1567 N N . GLN A 1 214 ? 6.120 3.827 2.420 1.00 97.88 214 GLN A N 1
ATOM 1568 C CA . GLN A 1 214 ? 5.057 4.829 2.322 1.00 97.88 214 GLN A CA 1
ATOM 1569 C C . GLN A 1 214 ? 4.781 5.289 0.884 1.00 97.88 214 GLN A C 1
ATOM 1571 O O . GLN A 1 214 ? 3.831 6.045 0.688 1.00 97.88 214 GLN A O 1
ATOM 1576 N N . ALA A 1 215 ? 5.606 4.903 -0.096 1.00 98.25 215 ALA A N 1
ATOM 1577 C CA . ALA A 1 215 ? 5.446 5.341 -1.477 1.00 98.25 215 ALA A CA 1
ATOM 1578 C C . ALA A 1 215 ? 4.230 4.660 -2.139 1.00 98.25 215 ALA A C 1
ATOM 1580 O O . ALA A 1 215 ? 4.060 3.443 -1.982 1.00 98.25 215 ALA A O 1
ATOM 1581 N N . PRO A 1 216 ? 3.396 5.390 -2.906 1.00 97.88 216 PRO A N 1
ATOM 1582 C CA . PRO A 1 216 ? 2.268 4.793 -3.614 1.00 97.88 216 PRO A CA 1
ATOM 1583 C C . PRO A 1 216 ? 2.741 3.846 -4.714 1.00 97.88 216 PRO A C 1
ATOM 1585 O O . PRO A 1 216 ? 3.479 4.263 -5.603 1.00 97.88 216 PRO A O 1
ATOM 1588 N N . LEU A 1 217 ? 2.255 2.602 -4.706 1.00 97.75 217 LEU A N 1
ATOM 1589 C CA . LEU A 1 217 ? 2.639 1.589 -5.700 1.00 97.75 217 LEU A CA 1
ATOM 1590 C C . LEU A 1 217 ? 2.367 2.068 -7.134 1.00 97.75 217 LEU A C 1
ATOM 1592 O O . LEU A 1 217 ? 3.235 1.967 -7.995 1.00 97.75 217 LEU A O 1
ATOM 1596 N N . SER A 1 218 ? 1.190 2.655 -7.362 1.00 96.62 218 SER A N 1
ATOM 1597 C CA . SER A 1 218 ? 0.795 3.177 -8.671 1.00 96.62 218 SER A CA 1
ATOM 1598 C C . SER A 1 218 ? 1.714 4.288 -9.175 1.00 96.62 218 SER A C 1
ATOM 1600 O O . SER A 1 218 ? 2.015 4.357 -10.362 1.00 96.62 218 SER A O 1
ATOM 1602 N N . TRP A 1 219 ? 2.164 5.160 -8.268 1.00 97.88 219 TRP A N 1
ATOM 1603 C CA . TRP A 1 219 ? 3.080 6.244 -8.610 1.00 97.88 219 TRP A CA 1
ATOM 1604 C C . TRP A 1 219 ? 4.468 5.695 -8.933 1.00 97.88 219 TRP A C 1
ATOM 1606 O O . TRP A 1 219 ? 5.040 6.075 -9.945 1.00 97.88 219 TRP A O 1
ATOM 1616 N N . VAL A 1 220 ? 4.975 4.760 -8.121 1.00 98.25 220 VAL A N 1
ATOM 1617 C CA . VAL A 1 220 ? 6.292 4.140 -8.332 1.00 98.25 220 VAL A CA 1
ATOM 1618 C C . VAL A 1 220 ? 6.340 3.424 -9.677 1.00 98.25 220 VAL A C 1
ATOM 1620 O O . VAL A 1 220 ? 7.285 3.636 -10.428 1.00 98.25 220 VAL A O 1
ATOM 1623 N N . GLY A 1 221 ? 5.306 2.648 -10.018 1.00 97.81 221 GLY A N 1
ATOM 1624 C CA . GLY A 1 221 ? 5.219 1.988 -11.323 1.00 97.81 221 GLY A CA 1
ATOM 1625 C C . GLY A 1 221 ? 5.254 2.976 -12.489 1.00 97.81 221 GLY A C 1
ATOM 1626 O O . GLY A 1 221 ? 5.981 2.762 -13.456 1.00 97.81 221 GLY A O 1
ATOM 1627 N N . ARG A 1 222 ? 4.531 4.099 -12.372 1.00 97.94 222 ARG A N 1
ATOM 1628 C CA . ARG A 1 222 ? 4.495 5.127 -13.420 1.00 97.94 222 ARG A CA 1
ATOM 1629 C C . ARG A 1 222 ? 5.841 5.827 -13.552 1.00 97.94 222 ARG A C 1
ATOM 1631 O O . ARG A 1 222 ? 6.328 5.991 -14.663 1.00 97.94 222 ARG A O 1
ATOM 1638 N N . HIS A 1 223 ? 6.442 6.189 -12.424 1.00 98.06 223 HIS A N 1
ATOM 1639 C CA . HIS A 1 223 ? 7.747 6.828 -12.386 1.00 98.06 223 HIS A CA 1
ATOM 1640 C C . HIS A 1 223 ? 8.827 5.932 -13.005 1.00 98.06 223 HIS A C 1
ATOM 1642 O O . HIS A 1 223 ? 9.590 6.398 -13.839 1.00 98.06 223 HIS A O 1
ATOM 1648 N N . CYS A 1 224 ? 8.848 4.638 -12.669 1.00 98.25 224 CYS A N 1
ATOM 1649 C CA . CYS A 1 224 ? 9.789 3.685 -13.261 1.00 98.25 224 CYS A CA 1
ATOM 1650 C C . CYS A 1 224 ? 9.623 3.608 -14.787 1.00 98.25 224 CYS A C 1
ATOM 1652 O O . CYS A 1 224 ? 10.608 3.738 -15.507 1.00 98.25 224 CYS A O 1
ATOM 1654 N N . ALA A 1 225 ? 8.386 3.504 -15.287 1.00 98.25 225 ALA A N 1
ATOM 1655 C CA . ALA A 1 225 ? 8.121 3.505 -16.726 1.00 98.25 225 ALA A CA 1
ATOM 1656 C C . ALA A 1 225 ? 8.624 4.787 -17.419 1.00 98.25 225 ALA A C 1
ATOM 1658 O O . ALA A 1 225 ? 9.282 4.712 -18.453 1.00 98.25 225 ALA A O 1
ATOM 1659 N N . GLU A 1 226 ? 8.376 5.958 -16.823 1.00 97.94 226 GLU A N 1
ATOM 1660 C CA . GLU A 1 226 ? 8.840 7.254 -17.341 1.00 97.94 226 GLU A CA 1
ATOM 1661 C C . GLU A 1 226 ? 10.369 7.391 -17.354 1.00 97.94 226 GLU A C 1
ATOM 1663 O O . GLU A 1 226 ? 10.908 8.109 -18.193 1.00 97.94 226 GLU A O 1
ATOM 1668 N N . GLN A 1 227 ? 11.069 6.704 -16.448 1.00 98.12 227 GLN A N 1
ATOM 1669 C CA . GLN A 1 227 ? 12.533 6.679 -16.391 1.00 98.12 227 GLN A CA 1
ATOM 1670 C C . GLN A 1 227 ? 13.171 5.578 -17.259 1.00 98.12 227 GLN A C 1
ATOM 1672 O O . GLN A 1 227 ? 14.396 5.497 -17.325 1.00 98.12 227 GLN A O 1
ATOM 1677 N N . GLY A 1 228 ? 12.382 4.731 -17.930 1.00 98.25 228 GLY A N 1
ATOM 1678 C CA . GLY A 1 228 ? 12.922 3.597 -18.690 1.00 98.25 228 GLY A CA 1
ATOM 1679 C C . GLY A 1 228 ? 13.296 2.390 -17.824 1.00 98.25 228 GLY A C 1
ATOM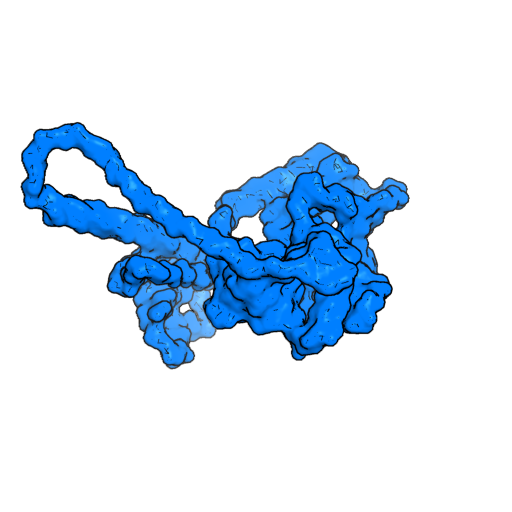 1680 O O . GLY A 1 228 ? 14.122 1.581 -18.232 1.00 98.25 228 GLY A O 1
ATOM 1681 N N . TRP A 1 229 ? 12.745 2.270 -16.614 1.00 98.38 229 TRP A N 1
ATOM 1682 C CA . TRP A 1 229 ? 13.034 1.187 -15.669 1.00 98.38 229 TRP A CA 1
ATOM 1683 C C . TRP A 1 229 ? 11.907 0.152 -15.695 1.00 98.38 229 TRP A C 1
ATOM 1685 O O . TRP A 1 229 ? 10.799 0.388 -15.205 1.00 98.38 229 TRP A O 1
ATOM 1695 N N . SER A 1 230 ? 12.185 -0.996 -16.298 1.00 97.94 230 SER A N 1
ATOM 1696 C CA . SER A 1 230 ? 11.217 -2.062 -16.550 1.00 97.94 230 SER A CA 1
ATOM 1697 C C . SER A 1 230 ? 10.963 -2.920 -15.307 1.00 97.94 230 SER A C 1
ATOM 1699 O O . SER A 1 230 ? 11.870 -3.135 -14.506 1.00 97.94 230 SER A O 1
ATOM 1701 N N . GLY A 1 231 ? 9.737 -3.437 -15.147 1.00 96.44 231 GLY A N 1
ATOM 1702 C CA . GLY A 1 231 ? 9.403 -4.417 -14.099 1.00 96.44 231 GLY A CA 1
ATOM 1703 C C . GLY A 1 231 ? 8.453 -3.932 -13.000 1.00 96.44 231 GLY A C 1
ATOM 1704 O O . GLY A 1 231 ? 8.108 -4.696 -12.097 1.00 96.44 231 GLY A O 1
ATOM 1705 N N . MET A 1 232 ? 7.997 -2.678 -13.063 1.00 97.75 232 MET A N 1
ATOM 1706 C CA . MET A 1 232 ? 7.059 -2.087 -12.089 1.00 97.75 232 MET A CA 1
ATOM 1707 C C . MET A 1 232 ? 5.785 -1.504 -12.725 1.00 97.75 232 MET A C 1
ATOM 1709 O O . MET A 1 232 ? 4.886 -1.054 -12.010 1.00 97.75 232 MET A O 1
ATOM 1713 N N . ASP A 1 233 ? 5.670 -1.533 -14.051 1.00 96.12 233 ASP A N 1
ATOM 1714 C CA . ASP A 1 233 ? 4.536 -1.048 -14.853 1.00 96.12 233 ASP A CA 1
ATOM 1715 C C . ASP A 1 233 ? 3.200 -1.726 -14.481 1.00 96.12 233 ASP A C 1
ATOM 1717 O O . ASP A 1 233 ? 2.168 -1.055 -14.371 1.00 96.12 233 ASP A O 1
ATOM 1721 N N . TRP A 1 234 ? 3.226 -3.017 -14.128 1.00 95.75 234 TRP A N 1
ATOM 1722 C CA . TRP A 1 234 ? 2.077 -3.760 -13.587 1.00 95.75 234 TRP A CA 1
ATOM 1723 C C . TRP A 1 234 ? 1.450 -3.102 -12.341 1.00 95.75 234 TRP A C 1
ATOM 1725 O O . TRP A 1 234 ? 0.274 -3.319 -12.028 1.00 95.75 234 TRP A O 1
ATOM 1735 N N . GLY A 1 235 ? 2.229 -2.292 -11.616 1.00 95.69 235 GLY A N 1
ATOM 1736 C CA . GLY A 1 235 ? 1.828 -1.580 -10.408 1.00 95.69 235 GLY A CA 1
ATOM 1737 C C . GLY A 1 235 ? 0.930 -0.366 -10.651 1.00 95.69 235 GLY A C 1
ATOM 1738 O O . GLY A 1 235 ? 0.219 0.040 -9.731 1.00 95.69 235 GLY A O 1
ATOM 1739 N N . VAL A 1 236 ? 0.906 0.205 -11.863 1.00 95.50 236 VAL A N 1
ATOM 1740 C CA . VAL A 1 236 ? 0.285 1.520 -12.146 1.00 95.50 236 VAL A CA 1
ATOM 1741 C C . VAL A 1 236 ? -1.216 1.549 -11.868 1.00 95.50 236 VAL A C 1
ATOM 1743 O O . VAL A 1 236 ? -1.745 2.542 -11.367 1.00 95.50 236 VAL A O 1
ATOM 1746 N N . GLY A 1 237 ? -1.916 0.443 -12.114 1.00 89.88 237 GLY A N 1
ATOM 1747 C CA . GLY A 1 237 ? -3.333 0.332 -11.776 1.00 89.88 237 GLY A CA 1
ATOM 1748 C C . GLY A 1 237 ? -3.596 0.075 -10.286 1.00 89.88 237 GLY A C 1
ATOM 1749 O O . GLY A 1 237 ? -4.693 0.339 -9.794 1.00 89.88 237 GLY A O 1
ATOM 1750 N N . LEU A 1 238 ? -2.639 -0.475 -9.543 1.00 92.44 238 LEU A N 1
ATOM 1751 C CA . LEU A 1 238 ? -2.911 -1.070 -8.238 1.00 92.44 238 LEU A CA 1
ATOM 1752 C C . LEU A 1 238 ? -2.926 -0.027 -7.106 1.00 92.44 238 LEU A C 1
ATOM 1754 O O . LEU A 1 238 ? -1.947 0.693 -6.898 1.00 92.44 238 LEU A O 1
ATOM 1758 N N . PRO A 1 239 ? -4.004 0.034 -6.298 1.00 92.81 239 PRO A N 1
ATOM 1759 C CA . PRO A 1 239 ? -4.034 0.889 -5.124 1.00 92.81 239 PRO A CA 1
ATOM 1760 C C . PRO A 1 239 ? -3.190 0.281 -4.001 1.00 92.81 239 PRO A C 1
ATOM 1762 O O . PRO A 1 239 ? -3.264 -0.914 -3.713 1.00 92.81 239 PRO A O 1
ATOM 1765 N N . GLY A 1 240 ? -2.459 1.116 -3.272 1.00 95.31 240 GLY A N 1
ATOM 1766 C CA . GLY A 1 240 ? -1.674 0.664 -2.128 1.00 95.31 240 GLY A CA 1
ATOM 1767 C C . GLY A 1 240 ? -0.354 1.401 -2.016 1.00 95.31 240 GLY A C 1
ATOM 1768 O O . GLY A 1 240 ? -0.107 2.366 -2.734 1.00 95.31 240 GLY A O 1
ATOM 1769 N N . GLN A 1 241 ? 0.462 0.956 -1.068 1.00 97.88 241 GLN A N 1
ATOM 1770 C CA . GLN A 1 241 ? 1.809 1.474 -0.836 1.00 97.88 241 GLN A CA 1
ATOM 1771 C C . GLN A 1 241 ? 2.808 0.325 -0.965 1.00 97.88 241 GLN A C 1
ATOM 1773 O O . GLN A 1 241 ? 2.419 -0.830 -0.756 1.00 97.88 241 GLN A O 1
ATOM 1778 N N . ILE A 1 242 ? 4.070 0.637 -1.258 1.00 98.38 242 ILE A N 1
ATOM 1779 C CA . ILE A 1 242 ? 5.142 -0.353 -1.437 1.00 98.38 242 ILE A CA 1
ATOM 1780 C C . ILE A 1 242 ? 5.225 -1.322 -0.257 1.00 98.38 242 ILE A C 1
ATOM 1782 O O . ILE A 1 242 ? 5.229 -2.526 -0.474 1.00 98.38 242 ILE A O 1
ATOM 1786 N N . GLY A 1 243 ? 5.155 -0.851 0.993 1.00 98.00 243 GLY A N 1
ATOM 1787 C CA . GLY A 1 243 ? 5.242 -1.748 2.153 1.00 98.00 243 GLY A CA 1
ATOM 1788 C C . GLY A 1 243 ? 4.127 -2.799 2.186 1.00 98.00 243 GLY A C 1
ATOM 1789 O O . GLY A 1 243 ? 4.373 -3.982 2.417 1.00 98.00 243 GLY A O 1
ATOM 1790 N N . GLY A 1 244 ? 2.892 -2.385 1.887 1.00 97.38 244 GLY A N 1
ATOM 1791 C CA . GLY A 1 244 ? 1.757 -3.302 1.788 1.00 97.38 244 GLY A CA 1
ATOM 1792 C C . GLY A 1 244 ? 1.871 -4.254 0.596 1.00 97.38 244 GLY A C 1
ATOM 1793 O O . GLY A 1 244 ? 1.490 -5.419 0.715 1.00 97.38 244 GLY A O 1
ATOM 1794 N N . ALA A 1 245 ? 2.413 -3.779 -0.527 1.00 98.00 245 ALA A N 1
ATOM 1795 C CA . ALA A 1 245 ? 2.684 -4.601 -1.699 1.00 98.00 245 ALA A CA 1
ATOM 1796 C C . ALA A 1 245 ? 3.714 -5.694 -1.376 1.00 98.00 245 ALA A C 1
ATOM 1798 O O . ALA A 1 245 ? 3.464 -6.865 -1.661 1.00 98.00 245 ALA A O 1
ATOM 1799 N N . THR A 1 246 ? 4.805 -5.333 -0.697 1.00 98.38 246 THR A N 1
ATOM 1800 C CA . THR A 1 246 ? 5.884 -6.243 -0.295 1.00 98.38 246 THR A CA 1
ATOM 1801 C C . THR A 1 246 ? 5.382 -7.314 0.663 1.00 98.38 246 THR A C 1
ATOM 1803 O O . THR A 1 246 ? 5.582 -8.497 0.412 1.00 98.38 246 THR A O 1
ATOM 1806 N N . VAL A 1 247 ? 4.628 -6.939 1.706 1.00 97.50 247 VAL A N 1
ATOM 1807 C CA . VAL A 1 247 ? 4.030 -7.908 2.650 1.00 97.50 247 VAL A CA 1
ATOM 1808 C C . VAL A 1 247 ? 3.137 -8.923 1.934 1.00 97.50 247 VAL A C 1
ATOM 1810 O O . VAL A 1 247 ? 3.069 -10.085 2.333 1.00 97.50 247 VAL A O 1
ATOM 1813 N N . ASN A 1 248 ? 2.436 -8.503 0.883 1.00 96.62 248 ASN A N 1
ATOM 1814 C CA . ASN A 1 248 ? 1.505 -9.363 0.168 1.00 96.62 248 ASN A CA 1
ATOM 1815 C C . ASN A 1 248 ? 2.115 -10.081 -1.035 1.00 96.62 248 ASN A C 1
ATOM 1817 O O . ASN A 1 248 ? 1.355 -10.810 -1.655 1.00 96.62 248 ASN A O 1
ATOM 1821 N N . ASN A 1 249 ? 3.390 -9.880 -1.393 1.00 97.88 249 ASN A N 1
ATOM 1822 C CA . ASN A 1 249 ? 3.900 -10.239 -2.726 1.00 97.88 249 ASN A CA 1
ATOM 1823 C C . ASN A 1 249 ? 2.870 -9.858 -3.814 1.00 97.88 249 ASN A C 1
ATOM 1825 O O . ASN A 1 249 ? 2.257 -10.706 -4.475 1.00 97.88 249 ASN A O 1
ATOM 1829 N N . ALA A 1 250 ? 2.530 -8.566 -3.860 1.00 96.94 250 ALA A N 1
ATOM 1830 C CA . ALA A 1 250 ? 1.544 -8.057 -4.804 1.00 96.94 250 ALA A CA 1
ATOM 1831 C C . ALA A 1 250 ? 1.982 -8.350 -6.242 1.00 96.94 250 ALA A C 1
ATOM 1833 O O . ALA A 1 250 ? 3.170 -8.390 -6.535 1.00 96.94 250 ALA A O 1
ATOM 1834 N N . GLY A 1 251 ? 1.012 -8.535 -7.129 1.00 94.94 251 GLY A N 1
ATOM 1835 C CA . GLY A 1 251 ? 1.288 -8.820 -8.527 1.00 94.94 251 GLY A CA 1
ATOM 1836 C C . GLY A 1 251 ? 0.056 -8.653 -9.397 1.00 94.94 251 GLY A C 1
ATOM 1837 O O . GLY A 1 251 ? -1.082 -8.793 -8.928 1.00 94.94 251 GLY A O 1
ATOM 1838 N N . ALA A 1 252 ? 0.297 -8.357 -10.663 1.00 93.56 252 ALA A N 1
ATOM 1839 C CA . ALA A 1 252 ? -0.695 -8.264 -11.718 1.00 93.56 252 ALA A CA 1
ATOM 1840 C C . ALA A 1 252 ? -0.011 -8.506 -13.067 1.00 93.56 252 ALA A C 1
ATOM 1842 O O . ALA A 1 252 ? 1.199 -8.367 -13.188 1.00 93.56 252 ALA A O 1
ATOM 1843 N N . HIS A 1 253 ? -0.797 -8.861 -14.084 1.00 92.38 253 HIS A N 1
ATOM 1844 C CA . HIS A 1 253 ? -0.306 -8.973 -15.462 1.00 92.38 253 HIS A CA 1
ATOM 1845 C C . HIS A 1 253 ? 0.871 -9.943 -15.665 1.00 92.38 253 HIS A C 1
ATOM 1847 O O . HIS A 1 253 ? 1.692 -9.747 -16.548 1.00 92.38 253 HIS A O 1
ATOM 1853 N N . GLY A 1 254 ? 0.928 -11.011 -14.864 1.00 91.25 254 GLY A N 1
ATOM 1854 C CA . GLY A 1 254 ? 1.981 -12.027 -14.957 1.00 91.25 254 GLY A CA 1
ATOM 1855 C C . GLY A 1 254 ? 3.259 -11.692 -14.188 1.00 91.25 254 GLY A C 1
ATOM 1856 O O . GLY A 1 254 ? 4.103 -12.570 -14.064 1.00 91.25 254 GLY A O 1
ATOM 1857 N N . THR A 1 255 ? 3.354 -10.492 -13.612 1.00 95.19 255 THR A N 1
ATOM 1858 C CA . THR A 1 255 ? 4.497 -10.055 -12.805 1.00 95.19 255 THR A CA 1
ATOM 1859 C C . THR A 1 255 ? 4.091 -9.901 -11.345 1.00 95.19 255 THR A C 1
ATOM 1861 O O . THR A 1 255 ? 2.994 -9.438 -11.007 1.00 95.19 255 THR A O 1
ATOM 1864 N N . GLU A 1 256 ? 4.987 -10.296 -10.454 1.00 96.94 256 GLU A N 1
ATOM 1865 C CA . GLU A 1 256 ? 4.879 -10.110 -9.019 1.00 96.94 256 GLU A CA 1
ATOM 1866 C C . GLU A 1 256 ? 6.058 -9.299 -8.486 1.00 96.94 256 GLU A C 1
ATOM 1868 O O . GLU A 1 256 ? 7.138 -9.242 -9.067 1.00 96.94 256 GLU A O 1
ATOM 1873 N N . LEU A 1 257 ? 5.864 -8.700 -7.316 1.00 97.56 257 LEU A N 1
ATOM 1874 C CA . LEU A 1 257 ? 6.876 -7.891 -6.651 1.00 97.56 257 LEU A CA 1
ATOM 1875 C C . LEU A 1 257 ? 8.196 -8.653 -6.467 1.00 97.56 257 LEU A C 1
ATOM 1877 O O . LEU A 1 257 ? 9.261 -8.069 -6.638 1.00 97.56 257 LEU A O 1
ATOM 1881 N N . LYS A 1 258 ? 8.131 -9.956 -6.157 1.00 98.00 258 LYS A N 1
ATOM 1882 C CA . LYS A 1 258 ? 9.313 -10.818 -6.001 1.00 98.00 258 LYS A CA 1
ATOM 1883 C C . LYS A 1 258 ? 10.189 -10.920 -7.254 1.00 98.00 258 LYS A C 1
ATOM 1885 O O . LYS A 1 258 ? 11.361 -11.235 -7.103 1.00 98.00 258 LYS A O 1
ATOM 1890 N N . ASP A 1 259 ? 9.646 -10.688 -8.451 1.00 98.25 259 ASP A N 1
ATOM 1891 C CA . ASP A 1 259 ? 10.361 -10.951 -9.706 1.00 98.25 259 ASP A CA 1
ATOM 1892 C C . ASP A 1 259 ? 11.483 -9.927 -9.955 1.00 98.25 259 ASP A C 1
ATOM 1894 O O . ASP A 1 259 ? 12.447 -10.230 -10.650 1.00 98.25 259 ASP A O 1
ATOM 1898 N N . HIS A 1 260 ? 11.402 -8.757 -9.309 1.00 98.19 260 HIS A N 1
ATOM 1899 C CA . HIS A 1 260 ? 12.426 -7.707 -9.360 1.00 98.19 260 HIS A CA 1
ATOM 1900 C C . HIS A 1 260 ? 12.953 -7.283 -7.982 1.00 98.19 260 HIS A C 1
ATOM 1902 O O . HIS A 1 260 ? 13.781 -6.378 -7.880 1.00 98.19 260 HIS A O 1
ATOM 1908 N N . LEU A 1 261 ? 12.469 -7.889 -6.895 1.00 98.75 261 LEU A N 1
ATOM 1909 C CA . LEU A 1 261 ? 12.896 -7.538 -5.543 1.00 98.75 261 LEU A CA 1
ATOM 1910 C C . LEU A 1 261 ? 14.271 -8.143 -5.243 1.00 98.75 261 LEU A C 1
ATOM 1912 O O . LEU A 1 261 ? 14.435 -9.360 -5.238 1.00 98.75 261 LEU A O 1
ATOM 1916 N N . ALA A 1 262 ? 15.231 -7.294 -4.894 1.00 98.56 262 ALA A N 1
ATOM 1917 C CA . ALA A 1 262 ? 16.572 -7.702 -4.489 1.00 98.56 262 ALA A CA 1
ATOM 1918 C C . ALA A 1 262 ? 16.695 -7.832 -2.962 1.00 98.56 262 ALA A C 1
ATOM 1920 O O . ALA A 1 262 ? 17.255 -8.801 -2.440 1.00 98.56 262 ALA A O 1
ATOM 1921 N N . ALA A 1 263 ? 16.152 -6.864 -2.220 1.00 98.75 263 ALA A N 1
ATOM 1922 C CA . ALA A 1 263 ? 16.245 -6.811 -0.763 1.00 98.75 263 ALA A CA 1
ATOM 1923 C C . ALA A 1 263 ? 15.121 -5.976 -0.138 1.00 98.75 263 ALA A C 1
ATOM 1925 O O . ALA A 1 263 ? 14.392 -5.253 -0.816 1.00 98.75 263 ALA A O 1
ATOM 1926 N N . ILE A 1 264 ? 15.001 -6.054 1.184 1.00 98.69 264 ILE A N 1
ATOM 1927 C CA . ILE A 1 264 ? 14.121 -5.209 1.991 1.00 98.69 264 ILE A CA 1
ATOM 1928 C C . ILE A 1 264 ? 14.868 -4.696 3.215 1.00 98.69 264 ILE A C 1
ATOM 1930 O O . ILE A 1 264 ? 15.709 -5.406 3.766 1.00 98.69 264 ILE A O 1
ATOM 1934 N N . ASP A 1 265 ? 14.505 -3.503 3.673 1.00 98.38 265 ASP A N 1
ATOM 1935 C CA . ASP A 1 265 ? 14.852 -3.049 5.017 1.00 98.38 265 ASP A CA 1
ATOM 1936 C C . ASP A 1 265 ? 13.613 -3.233 5.905 1.00 98.38 265 ASP A C 1
ATOM 1938 O O . ASP A 1 265 ? 12.524 -2.733 5.584 1.00 98.38 265 ASP A O 1
ATOM 1942 N N . ILE A 1 266 ? 13.771 -3.970 7.004 1.00 97.31 266 ILE A N 1
ATOM 1943 C CA . ILE A 1 266 ? 12.725 -4.245 7.991 1.00 97.31 266 ILE A CA 1
ATOM 1944 C C . ILE A 1 266 ? 13.043 -3.550 9.310 1.00 97.31 266 ILE A C 1
ATOM 1946 O O . ILE A 1 266 ? 14.184 -3.551 9.752 1.00 97.31 266 ILE A O 1
ATOM 1950 N N . LEU A 1 267 ? 12.025 -2.979 9.943 1.00 94.44 267 LEU A N 1
ATOM 1951 C CA . LEU A 1 267 ? 12.080 -2.493 11.316 1.00 94.44 267 LEU A CA 1
ATOM 1952 C C . LEU A 1 267 ? 11.678 -3.632 12.250 1.00 94.44 267 LEU A C 1
ATOM 1954 O O . LEU A 1 267 ? 10.611 -4.230 12.068 1.00 94.44 267 LEU A O 1
ATOM 1958 N N . LEU A 1 268 ? 12.549 -3.915 13.213 1.00 89.56 268 LEU A N 1
ATOM 1959 C CA . LEU A 1 268 ? 12.331 -4.873 14.287 1.00 89.56 268 LEU A CA 1
ATOM 1960 C C . LEU A 1 268 ? 11.615 -4.220 15.472 1.00 89.56 268 LEU A C 1
ATOM 1962 O O . LEU A 1 268 ? 11.624 -2.996 15.623 1.00 89.56 268 LEU A O 1
ATOM 1966 N N . ASP A 1 269 ? 11.089 -5.045 16.375 1.00 80.25 269 ASP A N 1
ATOM 1967 C CA . ASP A 1 269 ? 10.474 -4.566 17.618 1.00 80.25 269 ASP A CA 1
ATOM 1968 C C . ASP A 1 269 ? 11.446 -3.797 18.527 1.00 80.25 269 ASP A C 1
ATOM 1970 O O . ASP A 1 269 ? 11.022 -2.892 19.249 1.00 80.25 269 ASP A O 1
ATOM 1974 N N . SER A 1 270 ? 12.750 -4.095 18.435 1.00 78.31 270 SER A N 1
ATOM 1975 C CA . SER A 1 270 ? 13.827 -3.350 19.106 1.00 78.31 270 SER A CA 1
ATOM 1976 C C . SER A 1 270 ? 13.960 -1.901 18.620 1.00 78.31 270 SER A C 1
ATOM 1978 O O . SER A 1 270 ? 14.634 -1.093 19.255 1.00 78.31 270 SER A O 1
ATOM 1980 N N . GLY A 1 271 ? 13.333 -1.554 17.493 1.00 78.38 271 GLY A N 1
ATOM 1981 C CA . GLY A 1 271 ? 13.500 -0.269 16.822 1.00 78.38 271 GLY A CA 1
ATOM 1982 C C . GLY A 1 271 ? 14.698 -0.219 15.869 1.00 78.38 271 GLY A C 1
ATOM 1983 O O . GLY A 1 271 ? 14.914 0.818 15.238 1.00 78.38 271 GLY A O 1
ATOM 1984 N N . GLU A 1 272 ? 15.451 -1.314 15.744 1.00 87.81 272 GLU A N 1
ATOM 1985 C CA . GLU A 1 272 ? 16.552 -1.453 14.791 1.00 87.81 272 GLU A CA 1
ATOM 1986 C C . GLU A 1 272 ? 16.039 -1.759 13.382 1.00 87.81 272 GLU A C 1
ATOM 1988 O O . GLU A 1 272 ? 15.014 -2.422 13.197 1.00 87.81 272 GLU A O 1
ATOM 1993 N N . ILE A 1 273 ? 16.773 -1.278 12.378 1.00 94.19 273 ILE A N 1
ATOM 1994 C CA . ILE A 1 273 ? 16.497 -1.568 10.973 1.00 94.19 273 ILE A CA 1
ATOM 1995 C C . ILE A 1 273 ? 17.523 -2.577 10.473 1.00 94.19 273 ILE A C 1
ATOM 1997 O O . ILE A 1 273 ? 18.723 -2.309 10.482 1.00 94.19 273 ILE A O 1
ATOM 2001 N N . GLU A 1 274 ? 17.042 -3.710 9.974 1.00 96.44 274 GLU A N 1
ATOM 2002 C CA . GLU A 1 274 ? 17.873 -4.733 9.353 1.00 96.44 274 GLU A CA 1
ATOM 2003 C C . GLU A 1 274 ? 17.578 -4.857 7.863 1.00 96.44 274 GLU A C 1
ATOM 2005 O O . GLU A 1 274 ? 16.421 -4.891 7.438 1.00 96.44 274 GLU A O 1
ATOM 2010 N N . ARG A 1 275 ? 18.632 -5.021 7.061 1.00 98.31 275 ARG A N 1
ATOM 2011 C CA . ARG A 1 275 ? 18.494 -5.417 5.660 1.00 98.31 275 ARG A CA 1
ATOM 2012 C C . ARG A 1 275 ? 18.401 -6.933 5.546 1.00 98.31 275 ARG A C 1
ATOM 2014 O O . ARG A 1 275 ? 19.249 -7.654 6.071 1.00 98.31 275 ARG A O 1
ATOM 2021 N N . LYS A 1 276 ? 17.410 -7.421 4.802 1.00 98.50 276 LYS A N 1
ATOM 2022 C CA . LYS A 1 276 ? 17.269 -8.834 4.431 1.00 98.50 276 LYS A CA 1
ATOM 2023 C C . LYS A 1 276 ? 17.252 -8.989 2.909 1.00 98.50 276 LYS A C 1
ATOM 2025 O O . LYS A 1 276 ? 16.652 -8.154 2.229 1.00 98.50 276 LYS A O 1
ATOM 2030 N N . PRO A 1 277 ? 17.877 -10.042 2.354 1.00 98.56 277 PRO A N 1
ATOM 2031 C CA . PRO A 1 277 ? 17.724 -10.361 0.938 1.00 98.56 277 PRO A CA 1
ATOM 2032 C C . PRO A 1 277 ? 16.268 -10.738 0.637 1.00 98.56 277 PRO A C 1
ATOM 2034 O O . PRO A 1 277 ? 15.559 -11.225 1.519 1.00 98.56 277 PRO A O 1
ATOM 2037 N N . ALA A 1 278 ? 15.822 -10.571 -0.608 1.00 98.38 278 ALA A N 1
ATOM 2038 C CA . ALA A 1 278 ? 14.452 -10.902 -1.008 1.00 98.38 278 ALA A CA 1
ATOM 2039 C C . ALA A 1 278 ? 14.069 -12.362 -0.712 1.00 98.38 278 ALA A C 1
ATOM 2041 O O . ALA A 1 278 ? 12.938 -12.634 -0.314 1.00 98.38 278 ALA A O 1
ATOM 2042 N N . SER A 1 279 ? 15.023 -13.294 -0.813 1.00 98.31 279 SER A N 1
ATOM 2043 C CA . SER A 1 279 ? 14.823 -14.712 -0.487 1.00 98.31 279 SER A CA 1
ATOM 2044 C C . SER A 1 279 ? 14.379 -14.955 0.960 1.00 98.31 279 SER A C 1
ATOM 2046 O O . SER A 1 279 ? 13.666 -15.919 1.222 1.00 98.31 279 SER A O 1
ATOM 2048 N N . TRP A 1 280 ? 14.717 -14.061 1.896 1.00 98.38 280 TRP A N 1
ATOM 2049 C CA . TRP A 1 280 ? 14.266 -14.144 3.289 1.00 98.38 280 TRP A CA 1
ATOM 2050 C C . TRP A 1 280 ? 12.743 -14.006 3.426 1.00 98.38 280 TRP A C 1
ATOM 2052 O O . TRP A 1 280 ? 12.176 -14.512 4.392 1.00 98.38 280 TRP A O 1
ATOM 2062 N N . LEU A 1 281 ? 12.067 -13.339 2.479 1.00 98.06 281 LEU A N 1
ATOM 2063 C CA . LEU A 1 281 ? 10.608 -13.218 2.489 1.00 98.06 281 LEU A CA 1
ATOM 2064 C C . LEU A 1 281 ? 9.889 -14.527 2.177 1.00 98.06 281 LEU A C 1
ATOM 2066 O O . LEU A 1 281 ? 8.688 -14.576 2.425 1.00 98.06 281 LEU A O 1
ATOM 2070 N N . GLU A 1 282 ? 10.569 -15.527 1.606 1.00 98.12 282 GLU A N 1
ATOM 2071 C CA . GLU A 1 282 ? 9.949 -16.771 1.124 1.00 98.12 282 GLU A CA 1
ATOM 2072 C C . GLU A 1 282 ? 8.655 -16.486 0.330 1.00 98.12 282 GLU A C 1
ATOM 2074 O O . GLU A 1 282 ? 7.566 -16.921 0.722 1.00 98.12 282 GLU A O 1
ATOM 2079 N N . PRO A 1 283 ? 8.726 -15.652 -0.729 1.00 96.81 283 PRO A N 1
ATOM 2080 C CA . PRO A 1 283 ? 7.533 -15.162 -1.393 1.00 96.81 283 PRO A CA 1
ATOM 2081 C C . PRO A 1 283 ? 6.825 -16.294 -2.143 1.00 96.81 283 PRO A C 1
ATOM 2083 O O . PRO A 1 283 ? 7.431 -17.048 -2.902 1.00 96.81 283 PRO A O 1
ATOM 2086 N N . ALA A 1 284 ? 5.513 -16.362 -1.960 1.00 95.38 284 ALA A N 1
ATOM 2087 C CA . ALA A 1 284 ? 4.609 -17.239 -2.692 1.00 95.38 284 ALA A CA 1
ATOM 2088 C C . ALA A 1 284 ? 3.407 -16.426 -3.192 1.00 95.38 284 ALA A C 1
ATOM 2090 O O . ALA A 1 284 ? 3.302 -15.220 -2.934 1.00 95.38 284 ALA A O 1
ATOM 2091 N N . TYR A 1 285 ? 2.480 -17.070 -3.906 1.00 94.62 285 TYR A N 1
ATOM 2092 C CA . TYR A 1 285 ? 1.292 -16.390 -4.418 1.00 94.62 285 TYR A CA 1
ATOM 2093 C C . TYR A 1 285 ? 0.527 -15.688 -3.284 1.00 94.62 285 TYR A C 1
ATOM 2095 O O . TYR A 1 285 ? -0.015 -16.318 -2.374 1.00 94.62 285 TYR A O 1
ATOM 2103 N N . ARG A 1 286 ? 0.519 -14.352 -3.334 1.00 94.12 286 ARG A N 1
ATOM 2104 C CA . ARG A 1 286 ? -0.116 -13.451 -2.356 1.00 94.12 286 ARG A CA 1
ATOM 2105 C C . ARG A 1 286 ? 0.319 -13.650 -0.890 1.00 94.12 286 ARG A C 1
ATOM 2107 O O . ARG A 1 286 ? -0.416 -13.260 0.032 1.00 94.12 286 ARG A O 1
ATOM 2114 N N . MET A 1 287 ? 1.498 -14.231 -0.662 1.00 95.38 287 MET A N 1
ATOM 2115 C CA . MET A 1 287 ? 2.012 -14.601 0.658 1.00 95.38 287 MET A CA 1
ATOM 2116 C C . MET A 1 287 ? 3.509 -14.304 0.795 1.00 95.38 287 MET A C 1
ATOM 2118 O O . MET A 1 287 ? 4.269 -14.411 -0.160 1.00 95.38 287 MET A O 1
ATOM 2122 N N . THR A 1 288 ? 3.920 -13.959 2.013 1.00 97.94 288 THR A N 1
ATOM 2123 C CA . THR A 1 288 ? 5.323 -13.852 2.435 1.00 97.94 288 THR A CA 1
ATOM 2124 C C . THR A 1 288 ? 5.458 -14.338 3.874 1.00 97.94 288 THR A C 1
ATOM 2126 O O . THR A 1 288 ? 4.466 -14.377 4.613 1.00 97.94 288 THR A O 1
ATOM 2129 N N . ARG A 1 289 ? 6.690 -14.599 4.311 1.00 97.25 289 ARG A N 1
ATOM 2130 C CA . ARG A 1 289 ? 7.070 -14.848 5.705 1.00 97.25 289 ARG A CA 1
ATOM 2131 C C . ARG A 1 289 ? 6.476 -13.815 6.662 1.00 97.25 289 ARG A C 1
ATOM 2133 O O . ARG A 1 289 ? 5.911 -14.187 7.685 1.00 97.25 289 ARG A O 1
ATOM 2140 N N . ILE A 1 290 ? 6.523 -12.524 6.317 1.00 96.38 290 ILE A N 1
ATOM 2141 C CA . ILE A 1 290 ? 5.964 -11.457 7.165 1.00 96.38 290 ILE A CA 1
ATOM 2142 C C . ILE A 1 290 ? 4.450 -11.636 7.323 1.00 96.38 290 ILE A C 1
ATOM 2144 O O . ILE A 1 290 ? 3.916 -11.555 8.428 1.00 96.38 290 ILE A O 1
ATOM 2148 N N . LYS A 1 291 ? 3.729 -11.901 6.228 1.00 95.25 291 LYS A N 1
ATOM 2149 C CA . LYS A 1 291 ? 2.272 -12.086 6.277 1.00 95.25 291 LYS A CA 1
ATOM 2150 C C . LYS A 1 291 ? 1.876 -13.355 7.037 1.00 95.25 291 LYS A C 1
ATOM 2152 O O . LYS A 1 291 ? 0.887 -13.300 7.775 1.00 95.25 291 LYS A O 1
ATOM 2157 N N . GLY A 1 292 ? 2.638 -14.436 6.869 1.00 94.75 292 GLY A N 1
ATOM 2158 C CA . GLY A 1 292 ? 2.433 -15.732 7.521 1.00 94.75 292 GLY A CA 1
ATOM 2159 C C . GLY A 1 292 ? 2.858 -15.790 8.992 1.00 94.75 292 GLY A C 1
ATOM 2160 O O . GLY A 1 292 ? 2.446 -16.706 9.698 1.00 94.75 292 GLY A O 1
ATOM 2161 N N . ALA A 1 293 ? 3.636 -14.816 9.472 1.00 93.81 293 ALA A N 1
ATOM 2162 C CA . ALA A 1 293 ? 4.073 -14.759 10.861 1.00 93.81 293 ALA A CA 1
ATOM 2163 C C . ALA A 1 293 ? 2.890 -14.657 11.849 1.00 93.81 293 ALA A C 1
ATOM 2165 O O . ALA A 1 293 ? 1.878 -14.008 11.533 1.00 93.81 293 ALA A O 1
ATOM 2166 N N . PRO A 1 294 ? 3.021 -15.233 13.062 1.00 90.94 294 PRO A N 1
ATOM 2167 C CA . PRO A 1 294 ? 2.067 -15.029 14.147 1.00 90.94 294 PRO A CA 1
ATOM 2168 C C . PRO A 1 294 ? 1.834 -13.543 14.441 1.00 90.94 294 PRO A C 1
ATOM 2170 O O . PRO A 1 294 ? 2.682 -12.695 14.166 1.00 90.94 294 PRO A O 1
ATOM 2173 N N . ARG A 1 295 ? 0.660 -13.221 14.994 1.00 87.75 295 ARG A N 1
ATOM 2174 C CA . ARG A 1 295 ? 0.364 -11.871 15.491 1.00 87.75 295 ARG A CA 1
ATOM 2175 C C . ARG A 1 295 ? 0.652 -11.789 17.000 1.00 87.75 295 ARG A C 1
ATOM 2177 O O . ARG A 1 295 ? 0.278 -12.735 17.692 1.00 87.75 295 ARG A O 1
ATOM 2184 N N . PRO A 1 296 ? 1.198 -10.668 17.513 1.00 86.38 296 PRO A N 1
ATOM 2185 C CA . PRO A 1 296 ? 1.679 -9.494 16.771 1.00 86.38 296 PRO A CA 1
ATOM 2186 C C . PRO A 1 296 ? 2.899 -9.829 15.901 1.00 86.38 296 PRO A C 1
ATOM 2188 O O . PRO A 1 296 ? 3.682 -10.710 16.235 1.00 86.38 296 PRO A O 1
ATOM 2191 N N . ARG A 1 297 ? 3.004 -9.171 14.738 1.00 89.25 297 ARG A N 1
ATOM 2192 C CA . ARG A 1 297 ? 4.084 -9.447 13.782 1.00 89.25 297 ARG A CA 1
ATOM 2193 C C . ARG A 1 297 ? 5.325 -8.645 14.176 1.00 89.25 297 ARG A C 1
ATOM 2195 O O . ARG A 1 297 ? 5.182 -7.430 14.274 1.00 89.25 297 ARG A O 1
ATOM 2202 N N . PRO A 1 298 ? 6.509 -9.270 14.273 1.00 88.56 298 PRO A N 1
ATOM 2203 C CA . PRO A 1 298 ? 7.714 -8.612 14.792 1.00 88.56 298 PRO A CA 1
ATOM 2204 C C . PRO A 1 298 ? 8.483 -7.788 13.744 1.00 88.56 298 PRO A C 1
ATOM 2206 O O . PRO A 1 298 ? 9.605 -7.348 13.987 1.00 88.56 298 PRO A O 1
ATOM 2209 N N . TRP A 1 299 ? 7.924 -7.638 12.535 1.00 94.00 299 TRP A N 1
ATOM 2210 C CA . TRP A 1 299 ? 8.598 -7.003 11.403 1.00 94.00 299 TRP A CA 1
ATOM 2211 C C . TRP A 1 299 ? 7.677 -6.050 10.659 1.00 94.00 299 TRP A C 1
ATOM 2213 O O . TRP A 1 299 ? 6.565 -6.413 10.257 1.00 94.00 299 TRP A O 1
ATOM 2223 N N . LEU A 1 300 ? 8.198 -4.861 10.374 1.00 95.50 300 LEU A N 1
ATOM 2224 C CA . LEU A 1 300 ? 7.567 -3.876 9.506 1.00 95.50 300 LEU A CA 1
ATOM 2225 C C . LEU A 1 300 ? 8.478 -3.585 8.317 1.00 95.50 300 LEU A C 1
ATOM 2227 O O . LEU A 1 300 ? 9.655 -3.296 8.493 1.00 95.50 300 LEU A O 1
ATOM 2231 N N . VAL A 1 301 ? 7.944 -3.626 7.097 1.00 97.44 301 VAL A N 1
ATOM 2232 C CA . VAL A 1 301 ? 8.706 -3.212 5.911 1.00 97.44 301 VAL A CA 1
ATOM 2233 C C . VAL A 1 301 ? 8.873 -1.694 5.943 1.00 97.44 301 VAL A C 1
ATOM 2235 O O . VAL A 1 301 ? 7.878 -0.972 5.998 1.00 97.44 301 VAL A O 1
ATOM 2238 N N . VAL A 1 302 ? 10.116 -1.217 5.877 1.00 97.44 302 VAL A N 1
ATOM 2239 C CA . VAL A 1 302 ? 10.457 0.215 5.828 1.00 97.44 302 VAL A CA 1
ATOM 2240 C C . VAL A 1 302 ? 10.896 0.631 4.430 1.00 97.44 302 VAL A C 1
ATOM 2242 O O . VAL A 1 302 ? 10.568 1.731 3.986 1.00 97.44 302 VAL A O 1
ATOM 2245 N N . ARG A 1 303 ? 11.601 -0.251 3.718 1.00 98.44 303 ARG A N 1
ATOM 2246 C CA . ARG A 1 303 ? 12.070 -0.023 2.348 1.00 98.44 303 ARG A CA 1
ATOM 2247 C C . ARG A 1 303 ? 12.069 -1.326 1.557 1.00 98.44 303 ARG A C 1
ATOM 2249 O O . ARG A 1 303 ? 12.262 -2.403 2.117 1.00 98.44 303 ARG A O 1
ATOM 2256 N N . SER A 1 304 ? 11.842 -1.233 0.256 1.00 98.75 304 SER A N 1
ATOM 2257 C CA . SER A 1 304 ? 12.017 -2.328 -0.700 1.00 98.75 304 SER A CA 1
ATOM 2258 C C . SER A 1 304 ? 13.005 -1.892 -1.774 1.00 98.75 304 SER A C 1
ATOM 2260 O O . SER A 1 304 ? 12.949 -0.752 -2.230 1.00 98.75 304 SER A O 1
ATOM 2262 N N . ILE A 1 305 ? 13.940 -2.775 -2.105 1.00 98.81 305 ILE A N 1
ATOM 2263 C CA . ILE A 1 305 ? 15.031 -2.524 -3.039 1.00 98.81 305 ILE A CA 1
ATOM 2264 C C . ILE A 1 305 ? 14.821 -3.432 -4.242 1.00 98.81 305 ILE A C 1
ATOM 2266 O O . ILE A 1 305 ? 14.767 -4.653 -4.087 1.00 98.81 305 ILE A O 1
ATOM 2270 N N . PHE A 1 306 ? 14.709 -2.826 -5.414 1.00 98.75 306 PHE A N 1
ATOM 2271 C CA . PHE A 1 306 ? 14.456 -3.493 -6.681 1.00 98.75 306 PHE A CA 1
ATOM 2272 C C . PHE A 1 306 ? 15.676 -3.387 -7.586 1.00 98.75 306 PHE A C 1
ATOM 2274 O O . PHE A 1 306 ? 16.319 -2.341 -7.604 1.00 98.75 306 PHE A O 1
ATOM 2281 N N . ASP A 1 307 ? 15.960 -4.438 -8.347 1.00 98.38 307 ASP A N 1
ATOM 2282 C CA . ASP A 1 307 ? 16.893 -4.384 -9.473 1.00 98.38 307 ASP A CA 1
ATOM 2283 C C . ASP A 1 307 ? 16.056 -4.447 -10.761 1.00 98.38 307 ASP A C 1
ATOM 2285 O O . ASP A 1 307 ? 15.435 -5.467 -11.070 1.00 98.38 307 ASP A O 1
ATOM 2289 N N . LEU A 1 308 ? 15.972 -3.316 -11.465 1.00 98.56 308 LEU A N 1
ATOM 2290 C CA . LEU A 1 308 ? 15.097 -3.118 -12.622 1.00 98.56 308 LEU A CA 1
ATOM 2291 C C . LEU A 1 308 ? 15.933 -3.024 -13.904 1.00 98.56 308 LEU A C 1
ATOM 2293 O O . LEU A 1 308 ? 16.825 -2.175 -13.967 1.00 98.56 308 LEU A O 1
ATOM 2297 N N . PRO A 1 309 ? 15.672 -3.849 -14.932 1.00 98.25 309 PRO A N 1
ATOM 2298 C CA . PRO A 1 309 ? 16.311 -3.699 -16.235 1.00 98.25 309 PRO A CA 1
ATOM 2299 C C . PRO A 1 309 ? 15.950 -2.361 -16.880 1.00 98.25 309 PRO A C 1
ATOM 2301 O O . PRO A 1 309 ? 14.828 -1.871 -16.722 1.00 98.25 309 PRO A O 1
ATOM 2304 N N . LYS A 1 310 ? 16.869 -1.792 -17.657 1.00 98.44 310 LYS A N 1
ATOM 2305 C CA . LYS A 1 310 ? 16.562 -0.632 -18.500 1.00 98.44 310 LYS A CA 1
ATOM 2306 C C . LYS A 1 310 ? 15.893 -1.072 -19.805 1.00 98.44 310 LYS A C 1
ATOM 2308 O O . LYS A 1 310 ? 16.276 -2.076 -20.398 1.00 98.44 310 LYS A O 1
ATOM 2313 N N . ASP A 1 311 ? 14.905 -0.313 -20.261 1.00 98.06 311 ASP A N 1
ATOM 2314 C CA . ASP A 1 311 ? 14.227 -0.496 -21.553 1.00 98.06 311 ASP A CA 1
ATOM 2315 C C . ASP A 1 311 ? 13.806 0.880 -22.111 1.00 98.06 311 ASP A C 1
ATOM 2317 O O . ASP A 1 311 ? 13.993 1.912 -21.463 1.00 98.06 311 ASP A O 1
ATOM 2321 N N . ASP A 1 312 ? 13.246 0.911 -23.320 1.00 97.75 312 ASP A N 1
ATOM 2322 C CA . ASP A 1 312 ? 12.733 2.128 -23.949 1.00 97.75 312 ASP A CA 1
ATOM 2323 C C . ASP A 1 312 ? 11.590 2.754 -23.115 1.00 97.75 312 ASP A C 1
ATOM 2325 O O . ASP A 1 312 ? 10.521 2.141 -22.974 1.00 97.75 312 ASP A O 1
ATOM 2329 N N . PRO A 1 313 ? 11.752 3.995 -22.606 1.00 97.88 313 PRO A N 1
ATOM 2330 C CA . PRO A 1 313 ? 10.712 4.680 -21.844 1.00 97.88 313 PRO A CA 1
ATOM 2331 C C . PRO A 1 313 ? 9.384 4.804 -22.595 1.00 97.88 313 PRO A C 1
ATOM 2333 O O . PRO A 1 313 ? 8.325 4.703 -21.979 1.00 97.88 313 PRO A O 1
ATOM 2336 N N . GLN A 1 314 ? 9.395 4.994 -23.921 1.00 98.19 314 GLN A N 1
ATOM 2337 C CA . GLN A 1 314 ? 8.149 5.144 -24.685 1.00 98.19 314 GLN A CA 1
ATOM 2338 C C . GLN A 1 314 ? 7.327 3.854 -24.664 1.00 98.19 314 GLN A C 1
ATOM 2340 O O . GLN A 1 314 ? 6.117 3.883 -24.424 1.00 98.19 314 GLN A O 1
ATOM 2345 N N . LYS A 1 315 ? 8.001 2.717 -24.847 1.00 98.19 315 LYS A N 1
ATOM 2346 C CA . LYS A 1 315 ? 7.403 1.386 -24.744 1.00 98.19 315 LYS A CA 1
ATOM 2347 C C . LYS A 1 315 ? 6.858 1.119 -23.338 1.00 98.19 315 LYS A C 1
ATOM 2349 O O . LYS A 1 315 ? 5.736 0.632 -23.211 1.00 98.19 315 LYS A O 1
ATOM 2354 N N . LEU A 1 316 ? 7.611 1.457 -22.288 1.00 98.12 316 LEU A N 1
ATOM 2355 C CA . LEU A 1 316 ? 7.169 1.241 -20.905 1.00 98.12 316 LEU A CA 1
ATOM 2356 C C . LEU A 1 316 ? 5.992 2.141 -20.512 1.00 98.12 316 LEU A C 1
ATOM 2358 O O . LEU A 1 316 ? 5.079 1.685 -19.824 1.00 98.12 316 LEU A O 1
ATOM 2362 N N . ILE A 1 317 ? 5.975 3.400 -20.960 1.00 98.44 317 ILE A N 1
ATOM 2363 C CA . ILE A 1 317 ? 4.845 4.314 -20.742 1.00 98.44 317 ILE A CA 1
ATOM 2364 C C . ILE A 1 317 ? 3.580 3.762 -21.404 1.00 98.44 317 ILE A C 1
ATOM 2366 O O . ILE A 1 317 ? 2.535 3.713 -20.754 1.00 98.44 317 ILE A O 1
ATOM 2370 N N . ALA A 1 318 ? 3.676 3.304 -22.657 1.00 98.00 318 ALA A N 1
ATOM 2371 C CA . ALA A 1 318 ? 2.546 2.703 -23.364 1.00 98.00 318 ALA A CA 1
ATOM 2372 C C . ALA A 1 318 ? 2.012 1.464 -22.626 1.00 98.00 318 ALA A C 1
ATOM 2374 O O . ALA A 1 318 ? 0.806 1.335 -22.417 1.00 98.00 318 ALA A O 1
ATOM 2375 N N . LEU A 1 319 ? 2.911 0.599 -22.148 1.00 96.88 319 LEU A N 1
ATOM 23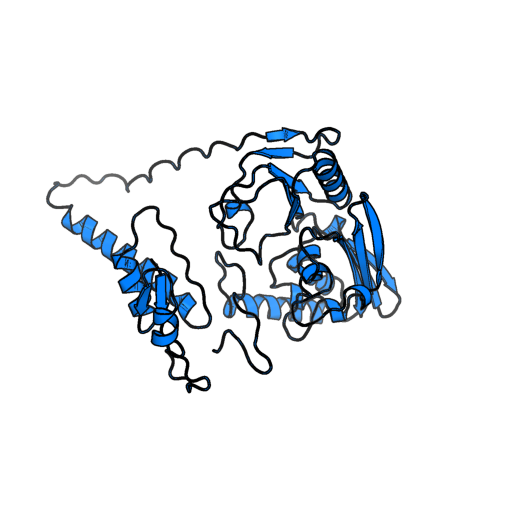76 C CA . LEU A 1 319 ? 2.547 -0.578 -21.363 1.00 96.88 319 LEU A CA 1
ATOM 2377 C C . LEU A 1 319 ? 1.835 -0.192 -20.052 1.00 96.88 319 LEU A C 1
ATOM 2379 O O . LEU A 1 319 ? 0.769 -0.719 -19.733 1.00 96.88 319 LEU A O 1
ATOM 2383 N N . ALA A 1 320 ? 2.374 0.780 -19.314 1.00 96.69 320 ALA A N 1
ATOM 2384 C CA . ALA A 1 320 ? 1.761 1.309 -18.097 1.00 96.69 320 ALA A CA 1
ATOM 2385 C C . ALA A 1 320 ? 0.354 1.895 -18.339 1.00 96.69 320 ALA A C 1
ATOM 2387 O O . ALA A 1 320 ? -0.557 1.674 -17.530 1.00 96.69 320 ALA A O 1
ATOM 2388 N N . ASP A 1 321 ? 0.164 2.622 -19.444 1.00 96.94 321 ASP A N 1
ATOM 2389 C CA . ASP A 1 321 ? -1.134 3.173 -19.844 1.00 96.94 321 ASP A CA 1
ATOM 2390 C C . ASP A 1 321 ? -2.140 2.060 -20.169 1.00 96.94 321 ASP A C 1
ATOM 2392 O O . ASP A 1 321 ? -3.287 2.107 -19.707 1.00 96.94 321 ASP A O 1
ATOM 2396 N N . ASP A 1 322 ? -1.702 1.011 -20.868 1.00 96.50 322 ASP A N 1
ATOM 2397 C CA . ASP A 1 322 ? -2.520 -0.165 -21.168 1.00 96.50 322 ASP A CA 1
ATOM 2398 C C . ASP A 1 322 ? -2.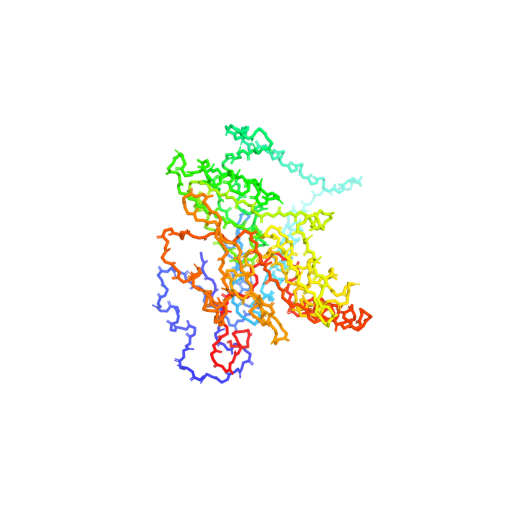956 -0.903 -19.895 1.00 96.50 322 ASP A C 1
ATOM 2400 O O . ASP A 1 322 ? -4.137 -1.248 -19.750 1.00 96.50 322 ASP A O 1
ATOM 2404 N N . HIS A 1 323 ? -2.053 -1.087 -18.926 1.00 95.00 323 HIS A N 1
ATOM 2405 C CA . HIS A 1 323 ? -2.371 -1.676 -17.621 1.00 95.00 323 HIS A CA 1
ATOM 2406 C C . HIS A 1 323 ? -3.400 -0.844 -16.844 1.00 95.00 323 HIS A C 1
ATOM 2408 O O . HIS A 1 323 ? -4.389 -1.378 -16.319 1.00 95.00 323 HIS A O 1
ATOM 2414 N N . ALA A 1 324 ? -3.216 0.478 -16.797 1.00 93.31 324 ALA A N 1
ATOM 2415 C CA . ALA A 1 324 ? -4.147 1.388 -16.137 1.00 93.31 324 ALA A CA 1
ATOM 2416 C C . ALA A 1 324 ? -5.533 1.368 -16.806 1.00 93.31 324 ALA A C 1
ATOM 2418 O O . ALA A 1 324 ? -6.565 1.270 -16.126 1.00 93.31 324 ALA A O 1
ATOM 2419 N N . ALA A 1 325 ? -5.568 1.405 -18.141 1.00 93.38 325 ALA A N 1
ATOM 2420 C CA . ALA A 1 325 ? -6.794 1.337 -18.923 1.00 93.38 325 ALA A CA 1
ATOM 2421 C C . ALA A 1 325 ? -7.508 -0.008 -18.735 1.00 93.38 325 ALA A C 1
ATOM 2423 O O . ALA A 1 325 ? -8.724 -0.031 -18.530 1.00 93.38 325 ALA A O 1
ATOM 2424 N N . PHE A 1 326 ? -6.772 -1.124 -18.741 1.00 91.62 326 PHE A N 1
ATOM 2425 C CA . PHE A 1 326 ? -7.322 -2.454 -18.488 1.00 91.62 326 PHE A CA 1
ATOM 2426 C C . PHE A 1 326 ? -8.033 -2.513 -17.139 1.00 91.62 326 PHE A C 1
ATOM 2428 O O . PHE A 1 326 ? -9.190 -2.939 -17.071 1.00 91.62 326 PHE A O 1
ATOM 2435 N N . ARG A 1 327 ? -7.393 -2.029 -16.069 1.00 89.81 327 ARG A N 1
ATOM 2436 C CA . ARG A 1 327 ? -8.010 -2.013 -14.739 1.00 89.81 327 ARG A CA 1
ATOM 2437 C C . ARG A 1 327 ? -9.271 -1.156 -14.704 1.00 89.81 327 ARG A C 1
ATOM 2439 O O . ARG A 1 327 ? -10.270 -1.584 -14.136 1.00 89.81 327 ARG A O 1
ATOM 2446 N N . LYS A 1 328 ? -9.250 0.027 -15.325 1.00 88.31 328 LYS A N 1
ATOM 2447 C CA . LYS A 1 328 ? -10.418 0.921 -15.379 1.00 88.31 328 LYS A CA 1
ATOM 2448 C C . LYS A 1 328 ? -11.614 0.279 -16.090 1.00 88.31 328 LYS A C 1
ATOM 2450 O O . LYS A 1 328 ? -12.747 0.542 -15.701 1.00 88.31 328 LYS A O 1
ATOM 2455 N N . ARG A 1 329 ? -11.372 -0.540 -17.121 1.00 89.56 329 ARG A N 1
ATOM 2456 C CA . ARG A 1 329 ? -12.430 -1.259 -17.855 1.00 89.56 329 ARG A CA 1
ATOM 2457 C C . ARG A 1 329 ? -12.964 -2.477 -17.103 1.00 89.56 329 ARG A C 1
ATOM 2459 O O . ARG A 1 329 ? -14.138 -2.788 -17.234 1.00 89.56 329 ARG A O 1
ATOM 2466 N N . THR A 1 330 ? -12.103 -3.186 -16.375 1.00 84.31 330 THR A N 1
ATOM 2467 C CA . THR A 1 330 ? -12.419 -4.517 -15.822 1.00 84.31 330 THR A CA 1
ATOM 2468 C C . THR A 1 330 ? -12.749 -4.516 -14.336 1.00 84.31 330 THR A C 1
ATOM 2470 O O . THR A 1 330 ? -13.259 -5.512 -13.833 1.00 84.31 330 THR A O 1
ATOM 2473 N N . GLN A 1 331 ? -12.453 -3.432 -13.613 1.00 84.56 331 GLN A N 1
ATOM 2474 C CA . GLN A 1 331 ? -12.638 -3.369 -12.166 1.00 84.56 331 GLN A CA 1
ATOM 2475 C C . GLN A 1 331 ? -13.435 -2.138 -11.722 1.00 84.56 331 GLN A C 1
ATOM 2477 O O . GLN A 1 331 ? -13.361 -1.083 -12.359 1.00 84.56 331 GLN A O 1
ATOM 2482 N N . PRO A 1 332 ? -14.160 -2.229 -10.589 1.00 80.50 332 PRO A N 1
ATOM 2483 C CA . PRO A 1 332 ? -14.882 -1.094 -10.032 1.00 80.50 332 PRO A CA 1
ATOM 2484 C C . PRO A 1 332 ? -13.941 0.070 -9.696 1.00 80.50 332 PRO A C 1
ATOM 2486 O O . PRO A 1 332 ? -12.903 -0.108 -9.060 1.00 80.50 332 PRO A O 1
ATOM 2489 N N . THR A 1 333 ? -14.342 1.286 -10.062 1.00 75.44 333 THR A N 1
ATOM 2490 C CA . THR A 1 333 ? -13.596 2.524 -9.766 1.00 75.44 333 THR A CA 1
ATOM 2491 C C . THR A 1 333 ? -13.991 3.175 -8.432 1.00 75.44 333 THR A C 1
ATOM 2493 O O . THR A 1 333 ? -13.391 4.166 -8.017 1.00 75.44 333 THR A O 1
ATOM 2496 N N . GLY A 1 334 ? -15.006 2.624 -7.756 1.00 80.00 334 GLY A N 1
ATOM 2497 C CA . GLY A 1 334 ? -15.542 3.105 -6.483 1.00 80.00 334 GLY A CA 1
ATOM 2498 C C . GLY A 1 334 ? -14.893 2.478 -5.244 1.00 80.00 334 GLY A C 1
ATOM 2499 O O . GLY A 1 334 ? -13.798 1.919 -5.287 1.00 80.00 334 GLY A O 1
ATOM 2500 N N . ALA A 1 335 ? -15.591 2.582 -4.111 1.00 83.81 335 ALA A N 1
ATOM 2501 C CA . ALA A 1 335 ? -15.135 2.013 -2.849 1.00 83.81 335 ALA A CA 1
ATOM 2502 C C . ALA A 1 335 ? -15.118 0.474 -2.914 1.00 83.81 335 ALA A C 1
ATOM 2504 O O . ALA A 1 335 ? -16.163 -0.156 -3.041 1.00 83.81 335 ALA A O 1
ATOM 2505 N N . CYS A 1 336 ? -13.931 -0.125 -2.836 1.00 85.12 336 CYS A N 1
ATOM 2506 C CA . CYS A 1 336 ? -13.721 -1.575 -2.827 1.00 85.12 336 CYS A CA 1
ATOM 2507 C C . CYS A 1 336 ? -12.408 -1.915 -2.109 1.00 85.12 336 CYS A C 1
ATOM 2509 O O . CYS A 1 336 ? -11.553 -1.043 -1.955 1.00 85.12 336 CYS A O 1
ATOM 2511 N N . SER A 1 337 ? -12.220 -3.165 -1.686 1.00 84.50 337 SER A N 1
ATOM 2512 C CA . SER A 1 337 ? -10.972 -3.662 -1.076 1.00 84.50 337 SER A CA 1
ATOM 2513 C C . SER A 1 337 ? -10.152 -4.549 -2.028 1.00 84.50 337 SER A C 1
ATOM 2515 O O . SER A 1 337 ? -9.396 -5.403 -1.573 1.00 84.50 337 SER A O 1
ATOM 2517 N N . GLY A 1 338 ? -10.340 -4.395 -3.345 1.00 85.56 338 GLY A N 1
ATOM 2518 C CA . GLY A 1 338 ? -9.804 -5.322 -4.346 1.00 85.56 338 GLY A CA 1
ATOM 2519 C C . GLY A 1 338 ? -10.557 -6.657 -4.384 1.00 85.56 338 GLY A C 1
ATOM 2520 O O . GLY A 1 338 ? -11.691 -6.746 -3.913 1.00 85.56 338 GLY A O 1
ATOM 2521 N N . SER A 1 339 ? -9.934 -7.684 -4.969 1.00 84.38 339 SER A N 1
ATOM 2522 C CA . SER A 1 339 ? -10.502 -9.036 -5.027 1.00 84.38 339 SER A CA 1
ATOM 2523 C C . SER A 1 339 ? -10.684 -9.611 -3.621 1.00 84.38 339 SER A C 1
ATOM 2525 O O . SER A 1 339 ? -9.736 -9.646 -2.839 1.00 84.38 339 SER A O 1
ATOM 2527 N N . THR A 1 340 ? -11.892 -10.081 -3.304 1.00 85.81 340 THR A N 1
ATOM 2528 C CA . THR A 1 340 ? -12.218 -10.636 -1.978 1.00 85.81 340 THR A CA 1
ATOM 2529 C C . THR A 1 340 ? -11.564 -11.994 -1.734 1.00 85.81 340 THR A C 1
ATOM 2531 O O . THR A 1 340 ? -11.146 -12.283 -0.614 1.00 85.81 340 THR A O 1
ATOM 2534 N N . PHE A 1 341 ? -11.448 -12.812 -2.781 1.00 84.88 341 PHE A N 1
ATOM 2535 C CA . PHE A 1 341 ? -10.910 -14.166 -2.705 1.00 84.88 341 PHE A CA 1
ATOM 2536 C C . PHE A 1 341 ? -9.593 -14.286 -3.472 1.00 84.88 341 PHE A C 1
ATOM 2538 O O . PHE A 1 341 ? -9.386 -13.631 -4.497 1.00 84.88 341 PHE A O 1
ATOM 2545 N N . ALA A 1 342 ? -8.699 -15.130 -2.957 1.00 85.19 342 ALA A N 1
ATOM 2546 C CA . ALA A 1 342 ? -7.519 -15.568 -3.689 1.00 85.19 342 ALA A CA 1
ATOM 2547 C C . ALA A 1 342 ? -7.931 -16.547 -4.794 1.00 85.19 342 ALA A C 1
ATOM 2549 O O . ALA A 1 342 ? -8.888 -17.301 -4.622 1.00 85.19 342 ALA A O 1
ATOM 2550 N N . ASN A 1 343 ? -7.194 -16.557 -5.904 1.00 83.56 343 ASN A N 1
ATOM 2551 C CA . ASN A 1 343 ? -7.435 -17.529 -6.963 1.00 83.56 343 ASN A CA 1
ATOM 2552 C C . ASN A 1 343 ? -7.118 -18.951 -6.471 1.00 83.56 343 ASN A C 1
ATOM 2554 O O . ASN A 1 343 ? -6.054 -19.151 -5.871 1.00 83.56 343 ASN A O 1
ATOM 2558 N N . PRO A 1 344 ? -8.000 -19.932 -6.724 1.00 81.25 344 PRO A N 1
ATOM 2559 C CA . PRO A 1 344 ? -7.661 -21.328 -6.515 1.00 81.25 344 PRO A CA 1
ATOM 2560 C C . PRO A 1 344 ? -6.641 -21.805 -7.567 1.00 81.25 344 PRO A C 1
ATOM 2562 O O . PRO A 1 344 ? -6.514 -21.195 -8.632 1.00 81.25 344 PRO A O 1
ATOM 2565 N N . PRO A 1 345 ? -5.882 -22.881 -7.292 1.00 82.00 345 PRO A N 1
ATOM 2566 C CA . PRO A 1 345 ? -4.927 -23.424 -8.254 1.00 82.00 345 PRO A CA 1
ATOM 2567 C C . PRO A 1 345 ? -5.585 -23.747 -9.603 1.00 82.00 345 PRO A C 1
ATOM 2569 O O . PRO A 1 345 ? -6.557 -24.493 -9.654 1.00 82.00 345 PRO A O 1
ATOM 2572 N N . GLY A 1 346 ? -5.030 -23.202 -10.690 1.00 83.81 346 GLY A N 1
ATOM 2573 C CA . GLY A 1 346 ? -5.484 -23.467 -12.060 1.00 83.81 346 GLY A CA 1
ATOM 2574 C C . GLY A 1 346 ? -6.717 -22.682 -12.515 1.00 83.81 346 GLY A C 1
ATOM 2575 O O . GLY A 1 346 ? -7.183 -22.915 -13.627 1.00 83.81 346 GLY A O 1
ATOM 2576 N N . ASP A 1 347 ? -7.238 -21.760 -11.702 1.00 79.56 347 ASP A N 1
ATOM 2577 C CA . ASP A 1 347 ? -8.512 -21.102 -11.989 1.00 79.56 347 ASP A CA 1
ATOM 2578 C C . ASP A 1 347 ? -8.597 -19.677 -11.406 1.00 79.56 347 ASP A C 1
ATOM 2580 O O . ASP A 1 347 ? -7.687 -19.206 -10.722 1.00 79.56 347 ASP A O 1
ATOM 2584 N N . PHE A 1 348 ? -9.681 -18.955 -11.688 1.00 75.62 348 PHE A N 1
ATOM 2585 C CA . PHE A 1 348 ? -9.892 -17.578 -11.250 1.00 75.62 348 PHE A CA 1
ATOM 2586 C C . PHE A 1 348 ? -11.095 -17.479 -10.326 1.00 75.62 348 PHE A C 1
ATOM 2588 O O . PHE A 1 348 ? -12.216 -17.779 -10.721 1.00 75.62 348 PHE A O 1
ATOM 2595 N N . ALA A 1 349 ? -10.883 -16.946 -9.120 1.00 78.06 349 ALA A N 1
ATOM 2596 C CA . ALA A 1 349 ? -11.969 -16.786 -8.157 1.00 78.06 349 ALA A CA 1
ATOM 2597 C C . ALA A 1 349 ? -13.088 -15.882 -8.683 1.00 78.06 349 ALA A C 1
ATOM 2599 O O . ALA A 1 349 ? -14.220 -16.059 -8.289 1.00 78.06 349 ALA A O 1
ATOM 2600 N N . GLY A 1 350 ? -12.768 -14.919 -9.556 1.00 74.12 350 GLY A N 1
ATOM 2601 C CA . GLY A 1 350 ? -13.756 -14.044 -10.191 1.00 74.12 350 GLY A CA 1
ATOM 2602 C C . GLY A 1 350 ? -14.664 -14.741 -11.210 1.00 74.12 350 GLY A C 1
ATOM 2603 O O . GLY A 1 350 ? -15.712 -14.185 -11.522 1.00 74.12 350 GLY A O 1
ATOM 2604 N N . ARG A 1 351 ? -14.216 -15.884 -11.751 1.00 77.19 351 ARG A N 1
ATOM 2605 C CA . ARG A 1 351 ? -14.947 -16.708 -12.716 1.00 77.19 351 ARG A CA 1
ATOM 2606 C C . ARG A 1 351 ? -15.930 -17.641 -12.005 1.00 77.19 351 ARG A C 1
ATOM 2608 O O . ARG A 1 351 ? -17.026 -17.765 -12.506 1.00 77.19 351 ARG A O 1
ATOM 2615 N N . LEU A 1 352 ? -15.500 -18.277 -10.909 1.00 68.44 352 LEU A N 1
ATOM 2616 C CA . LEU A 1 352 ? -16.298 -19.186 -10.067 1.00 68.44 352 LEU A CA 1
ATOM 2617 C C . LEU A 1 352 ? -17.442 -18.468 -9.334 1.00 68.44 352 LEU A C 1
ATOM 2619 O O . LEU A 1 352 ? -18.447 -19.147 -9.032 1.00 68.44 352 LEU A O 1
#

InterPro domains:
  IPR003170 UDP-N-acetylenolpyruvoylglucosamine reductase [MF_00037] (95-352)
  IPR003170 UDP-N-acetylenolpyruvoylglucosamine reductase [PTHR21071] (120-352)
  IPR006094 FAD linked oxidase, N-terminal [PF01565] (139-275)
  IPR016166 FAD-binding domain, PCMH-type [PS51387] (134-311)
  IPR016167 FAD-binding, type PCMH, subdomain 1 [G3DSA:3.30.43.10] (112-188)
  IPR016169 FAD-binding, type PCMH, subdomain 2 [G3DSA:3.30.465.10] (203-331)
  IPR036318 FAD-binding, type PCMH-like superfamily [SSF56176] (126-317)
  IPR036615 Mur ligase, C-terminal domain superfamily [G3DSA:3.90.190.20] (1-84)
  IPR036615 Mur ligase, C-terminal domain superfamily [SSF53244] (2-66)

Sequence (352 aa):
EIVLLDIYPSGEQDTLGISSADILSRLRKPAHPASGPEDAARITASIVRPGDVVLTLGAGDITRTGALLGSLLREAGTNQAEKDGGRRDGTADAAPRTPPRPKRKTAPSFALPGAPDLRVIEGASMAMYTTVRLGGNADFLIRVQHPDQLATAVRWAHSEEMPLTVIGGGSNLLVSDKGIRGVVIVARTPGDRAVALLDAEDRDDHVRVSVAAQAPLSWVGRHCAEQGWSGMDWGVGLPGQIGGATVNNAGAHGTELKDHLAAIDILLDSGEIERKPASWLEPAYRMTRIKGAPRPRPWLVVRSIFDLPKDDPQKLIALADDHAAFRKRTQPTGACSGSTFANPPGDFAGRL

Foldseek 3Di:
DAEDEWDPLVDDDDPPPDTPVNVCVPDPDDYHYASALLRSLVVCLVPDDPPDDDDQAAFAPSVVNVVNNVVVNVVVVVVVCVVVPPDDDDDDDDDPDDPPDPPPPQFDWAAQVPGRVKIKGAFCACLVQALLSDAGTERIEIEDAALVSVLVVLVSQVVVVFFEDEFESNLQDDYDNVHHGGYYYHQAHDLVCQVVQWDWDDDPQKIKIKGFQRHWLLSVLLVCLQVQFPQSLLSNQPGTGNQQQLQQQNGDDPGTPLVFWQWFWKQFSVSDTDIDGSVQQVDDHRHTPQNPDDPPGGIGTGITIGITGGHDSVVSNVSSVVSNVVCVVPHDPGRDSPHPDDADPPGGRNVD

Secondary structure (DSSP, 8-state):
-EEEEPSSTT----SS---HHHHHHH-SS-EEEESSHHHHHHHHHHH--TT------SSTTHHHHHHHHHHHHHHHHHHHHHHS-------------PPPPP--PPPPEEEETTEEEEEEEEEEEGGGTSTT----EEEEEEEE-SHHHHHHHHHHHHHTT--EEEESS-TT----TT-EEEEEEEE---GGGGGGGEEEEEETTEEEEEEETTSBHHHHHHHHHHTTB-S-GGGTT--SBHHHHHHTT-EETTEEGGGTEEEEEEEETTS-EEEEEGGGG--BTTB-HHHHSPSSPSEEEEEEEEEEEB--HHHHHHHHHHHHHHHHHHS-SSS--S-SSPPPTTS-TTT-

Organism: NCBI:txid1645740